Protein AF-D3SGU4-F1 (afdb_monomer_lite)

Sequence (209 aa):
MNPPILLIVGNLPGVGKKDAREFVRGLAERQCSSLEATRFRIERDKEADAYLYEIQEGGGDARLTAIREALGTNERIGVALADGWAEVLNEDGEIYTIVHREDPDDSVVMIEAQKPGGMEPYQGDGRALRKTGNAVLAIGSIGFVGALAAYTLTATAPMPKVSADQSVPLPIEALTQEQEQLGHSEYIKKFEFDGARYEATIGTVSDES

Secondary structure (DSSP, 8-state):
-PPPSEEEEEEEET--HHHHHHHHHHHHHHH-S-GGGEEEEEEEETTTTEEEEEEEES--B--HHHHHHHHTT-SEEEEEETTEEEEEEEETTEEEEEEE-SPPPTT-EEEPPPSPPBPEE---THHHHHHHHHHHHHHHHHHHHHHHHHHHHHHHS------TT------HHHHHHHHHT--TTEEEEEEEE-SSSEEEEEEE-----

Radius of gyration: 43.44 Å; chains: 1; bounding box: 103×42×89 Å

Foldseek 3Di:
DAFFQDKKKKKAAPDDPVVVVVVVLVVCVVPPPDLQQKFKDWDQDPVRNIIIMMITGNDWADCRVVLVVVVVPDQWAWEDHNQAIWIWGADPNIITIDGDNDHDDPPHHYGDGDPHDGTHRRDPVVVVVVVVVVVVVVVVVVVVVVVVVVVVCVVPPPDPPPPPPPPVPDPVVLVVVVVVVDDPQKDFPDWDDPPPDIDTDIDGDDPPD

Structure (mmCIF, N/CA/C/O backbone):
data_AF-D3SGU4-F1
#
_entry.id   AF-D3SGU4-F1
#
loop_
_atom_site.group_PDB
_atom_site.id
_atom_site.type_symbol
_atom_site.label_atom_id
_atom_site.label_alt_id
_atom_site.label_comp_id
_atom_site.label_asym_id
_atom_site.label_entity_id
_atom_site.label_seq_id
_atom_site.pdbx_PDB_ins_code
_atom_site.Cartn_x
_atom_site.Cartn_y
_atom_site.Cartn_z
_atom_site.occupancy
_atom_site.B_iso_or_equiv
_atom_site.auth_seq_id
_atom_site.auth_comp_id
_atom_site.auth_asym_id
_atom_site.auth_atom_id
_atom_site.pdbx_PDB_model_num
ATOM 1 N N . MET A 1 1 ? -21.662 1.725 -8.133 1.00 63.06 1 MET A N 1
ATOM 2 C CA . MET A 1 1 ? -20.210 1.670 -7.857 1.00 63.06 1 MET A CA 1
ATOM 3 C C . MET A 1 1 ? -19.818 0.210 -7.875 1.00 63.06 1 MET A C 1
ATOM 5 O O . MET A 1 1 ? -20.584 -0.579 -7.339 1.00 63.06 1 MET A O 1
ATOM 9 N N . ASN A 1 2 ? -18.700 -0.156 -8.501 1.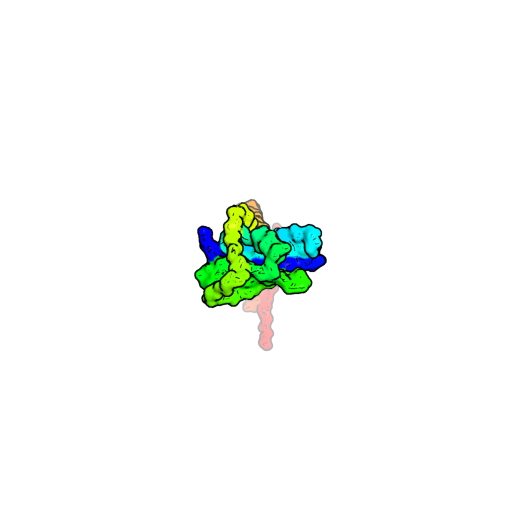00 76.56 2 ASN A N 1
ATOM 10 C CA . ASN A 1 2 ? -18.251 -1.547 -8.452 1.00 76.56 2 ASN A CA 1
ATOM 11 C C . ASN A 1 2 ? -17.564 -1.788 -7.098 1.00 76.56 2 ASN A C 1
ATOM 13 O O . ASN A 1 2 ? -16.677 -1.004 -6.737 1.00 76.56 2 ASN A O 1
ATOM 17 N N . PRO A 1 3 ? -17.988 -2.798 -6.322 1.00 87.00 3 PRO A N 1
ATOM 18 C CA . PRO A 1 3 ? -17.280 -3.176 -5.109 1.00 87.00 3 PRO A CA 1
ATOM 19 C C . PRO A 1 3 ? -15.861 -3.654 -5.466 1.00 87.00 3 PRO A C 1
ATOM 21 O O . PRO A 1 3 ? -15.656 -4.201 -6.554 1.00 87.00 3 PRO A O 1
ATOM 24 N N . PRO A 1 4 ? -14.865 -3.408 -4.599 1.00 90.94 4 PRO A N 1
ATOM 25 C CA . PRO A 1 4 ? -13.515 -3.894 -4.827 1.00 90.94 4 PRO A CA 1
ATOM 26 C C . PRO A 1 4 ? -13.483 -5.423 -4.764 1.00 90.94 4 PRO A C 1
ATOM 28 O O . PRO A 1 4 ? -14.302 -6.056 -4.102 1.00 90.94 4 PRO A O 1
ATOM 31 N N . ILE A 1 5 ? -12.512 -6.016 -5.444 1.00 92.88 5 ILE A N 1
ATOM 32 C CA . ILE A 1 5 ? -12.226 -7.452 -5.366 1.00 92.88 5 ILE A CA 1
ATOM 33 C C . ILE A 1 5 ? -11.542 -7.763 -4.032 1.00 92.88 5 ILE A C 1
ATOM 35 O O . ILE A 1 5 ? -11.860 -8.749 -3.378 1.00 92.88 5 ILE A O 1
ATOM 39 N N . LEU A 1 6 ? -10.631 -6.881 -3.622 1.00 93.44 6 LEU A N 1
ATOM 40 C CA . LEU A 1 6 ? -9.881 -6.966 -2.379 1.00 93.44 6 LEU A CA 1
ATOM 41 C C . LEU A 1 6 ? -9.907 -5.610 -1.682 1.00 93.44 6 LEU A C 1
ATOM 43 O O . LEU A 1 6 ? -9.723 -4.575 -2.329 1.00 93.44 6 LEU A O 1
ATOM 47 N N . LEU A 1 7 ? -10.091 -5.634 -0.366 1.00 94.44 7 LEU A N 1
ATOM 48 C CA . LEU A 1 7 ? -9.933 -4.488 0.517 1.00 94.44 7 LEU A CA 1
ATOM 49 C C . LEU A 1 7 ? -8.919 -4.854 1.599 1.00 94.44 7 LEU A C 1
ATOM 51 O O . LEU A 1 7 ? -9.027 -5.913 2.211 1.00 94.44 7 LEU A O 1
ATOM 55 N N . ILE A 1 8 ? -7.963 -3.966 1.846 1.00 95.44 8 ILE A N 1
ATOM 56 C CA . ILE A 1 8 ? -7.064 -4.047 2.997 1.00 95.44 8 ILE A CA 1
ATOM 57 C C . ILE A 1 8 ? -7.093 -2.694 3.686 1.00 95.44 8 ILE A C 1
ATOM 59 O O . ILE A 1 8 ? -6.821 -1.668 3.058 1.00 95.44 8 ILE A O 1
ATOM 63 N N . VAL A 1 9 ? -7.398 -2.694 4.974 1.00 95.12 9 VAL A N 1
ATOM 64 C CA . VAL A 1 9 ? -7.377 -1.504 5.819 1.00 95.12 9 VAL A CA 1
ATOM 65 C C . VAL A 1 9 ? -6.491 -1.775 7.018 1.00 95.12 9 VAL A C 1
ATOM 67 O O . VAL A 1 9 ? -6.493 -2.880 7.557 1.00 95.12 9 VAL A O 1
ATOM 70 N N . GLY A 1 10 ? -5.752 -0.757 7.437 1.00 95.06 10 GLY A N 1
ATOM 71 C CA . GLY A 1 10 ? -5.017 -0.817 8.686 1.00 95.06 10 GLY A CA 1
ATOM 72 C C . GLY A 1 10 ? -4.539 0.542 9.165 1.00 95.06 10 GLY A C 1
ATOM 73 O O . GLY A 1 10 ? -4.813 1.581 8.554 1.00 95.06 10 GLY A O 1
ATOM 74 N N . ASN A 1 11 ? -3.799 0.526 10.265 1.00 95.12 11 ASN A N 1
ATOM 75 C CA . ASN A 1 11 ? -3.155 1.693 10.848 1.00 95.12 11 ASN A CA 1
ATOM 76 C C . ASN A 1 11 ? -1.646 1.469 11.029 1.00 95.12 11 ASN A C 1
ATOM 78 O O . ASN A 1 11 ? -1.163 0.345 11.118 1.00 95.12 11 ASN A O 1
ATOM 82 N N . LEU A 1 12 ? -0.888 2.563 11.042 1.00 95.31 12 LEU A N 1
ATOM 83 C CA . LEU A 1 12 ? 0.564 2.571 11.213 1.00 95.31 12 LEU A CA 1
ATOM 84 C C . LEU A 1 12 ? 0.946 3.640 12.247 1.00 95.31 12 LEU A C 1
ATOM 86 O O . LEU A 1 12 ? 1.061 4.820 11.883 1.00 95.31 12 LEU A O 1
ATOM 90 N N . PRO A 1 13 ? 1.108 3.272 13.529 1.00 93.94 13 PRO A N 1
ATOM 91 C CA . PRO A 1 13 ? 1.528 4.204 14.569 1.00 93.94 13 PRO A CA 1
ATOM 92 C C . PRO A 1 13 ? 3.019 4.552 14.446 1.00 93.94 13 PRO A C 1
ATOM 94 O O . PRO A 1 13 ? 3.831 3.747 13.991 1.00 93.94 13 PRO A O 1
ATOM 97 N N . GLY A 1 14 ? 3.397 5.768 14.850 1.00 91.94 14 GLY A N 1
ATOM 98 C CA . GLY A 1 14 ? 4.805 6.149 15.039 1.00 91.94 14 GLY A CA 1
ATOM 99 C C . GLY A 1 14 ? 5.666 6.279 13.772 1.00 91.94 14 GLY A C 1
ATOM 100 O O . GLY A 1 14 ? 6.876 6.471 13.882 1.00 91.94 14 GLY A O 1
ATOM 101 N N . VAL A 1 15 ? 5.081 6.209 12.572 1.00 94.19 15 VAL A N 1
ATOM 102 C CA . VAL A 1 15 ? 5.817 6.337 11.301 1.00 94.19 15 VAL A CA 1
ATOM 103 C C . VAL A 1 15 ? 5.605 7.693 10.627 1.00 94.19 15 VAL A C 1
ATOM 105 O O . VAL A 1 15 ? 4.586 8.366 10.808 1.00 94.19 15 VAL A O 1
ATOM 108 N N . GLY A 1 16 ? 6.568 8.102 9.797 1.00 94.44 16 GLY A N 1
ATOM 109 C CA . GLY A 1 16 ? 6.425 9.266 8.925 1.00 94.44 16 GLY A CA 1
ATOM 110 C C . GLY A 1 16 ? 5.553 8.974 7.698 1.00 94.44 16 GLY A C 1
ATOM 111 O O . GLY A 1 16 ? 5.440 7.836 7.248 1.00 94.44 16 GLY A O 1
ATOM 112 N N . LYS A 1 17 ? 4.988 10.023 7.077 1.00 94.12 17 LYS A N 1
ATOM 113 C CA . LYS A 1 17 ? 4.148 9.900 5.864 1.00 94.12 17 LYS A CA 1
ATOM 114 C C . LYS A 1 17 ? 4.822 9.110 4.736 1.00 94.12 17 LYS A C 1
ATOM 116 O O . LYS A 1 17 ? 4.153 8.410 3.982 1.00 94.12 17 LYS A O 1
ATOM 121 N N . LYS A 1 18 ? 6.136 9.292 4.574 1.00 93.69 18 LYS A N 1
ATOM 122 C CA . LYS A 1 18 ? 6.916 8.630 3.525 1.00 93.69 18 LYS A CA 1
ATOM 123 C C . LYS A 1 18 ? 6.993 7.126 3.779 1.00 93.69 18 LYS A C 1
ATOM 125 O O . LYS A 1 18 ? 6.693 6.363 2.872 1.00 93.69 18 LYS A O 1
ATOM 130 N N . ASP A 1 19 ? 7.326 6.734 5.002 1.00 95.25 19 ASP A N 1
ATOM 131 C CA . ASP A 1 19 ? 7.474 5.327 5.374 1.00 95.25 19 ASP A CA 1
ATOM 132 C C . ASP A 1 19 ? 6.123 4.611 5.338 1.00 95.25 19 ASP A C 1
ATOM 134 O O . ASP A 1 19 ? 6.031 3.523 4.781 1.00 95.25 19 ASP A O 1
ATOM 138 N N . ALA A 1 20 ? 5.051 5.273 5.795 1.00 95.62 20 ALA A N 1
ATOM 139 C CA . ALA A 1 20 ? 3.685 4.778 5.629 1.00 95.62 20 ALA A CA 1
ATOM 140 C C . ALA A 1 20 ? 3.353 4.515 4.152 1.00 95.62 20 ALA A C 1
ATOM 142 O O . ALA A 1 20 ? 2.791 3.478 3.811 1.00 95.62 20 ALA A O 1
ATOM 143 N N . ARG A 1 21 ? 3.737 5.428 3.250 1.00 94.75 21 ARG A N 1
ATOM 144 C CA . ARG A 1 21 ? 3.506 5.254 1.812 1.00 94.75 21 ARG A CA 1
ATOM 145 C C . ARG A 1 21 ? 4.310 4.100 1.220 1.00 94.75 21 ARG A C 1
ATOM 147 O O . ARG A 1 21 ? 3.739 3.335 0.450 1.00 94.75 21 ARG A O 1
ATOM 154 N N . GLU A 1 22 ? 5.591 3.962 1.549 1.00 93.94 22 GLU A N 1
ATOM 155 C CA . GLU A 1 22 ? 6.391 2.839 1.040 1.00 93.94 22 GLU A CA 1
ATOM 156 C C . GLU A 1 22 ? 5.915 1.496 1.609 1.00 93.94 22 GLU A C 1
ATOM 158 O O . GLU A 1 22 ? 5.836 0.522 0.865 1.00 93.94 22 GLU A O 1
ATOM 163 N N . PHE A 1 23 ? 5.503 1.451 2.881 1.00 95.19 23 PHE A N 1
ATOM 164 C CA . PHE A 1 23 ? 4.882 0.265 3.472 1.00 95.19 23 PHE A CA 1
ATOM 165 C C . PHE A 1 23 ? 3.615 -0.137 2.714 1.00 95.19 23 PHE A C 1
ATOM 167 O O . PHE A 1 23 ? 3.493 -1.281 2.288 1.00 95.19 23 PHE A O 1
ATOM 174 N N . VAL A 1 24 ? 2.695 0.807 2.488 1.00 95.25 24 VAL A N 1
ATOM 175 C CA . VAL A 1 24 ? 1.434 0.555 1.771 1.00 95.25 24 VAL A CA 1
ATOM 176 C C . VAL A 1 24 ? 1.690 0.093 0.336 1.00 95.25 24 VAL A C 1
ATOM 178 O O . VAL A 1 24 ? 1.019 -0.822 -0.137 1.00 95.25 24 VAL A O 1
ATOM 181 N N . ARG A 1 25 ? 2.689 0.663 -0.351 1.00 93.00 25 ARG A N 1
ATOM 182 C CA . ARG A 1 25 ? 3.100 0.204 -1.690 1.00 93.00 25 ARG A CA 1
ATOM 183 C C . ARG A 1 25 ? 3.654 -1.219 -1.657 1.00 93.00 25 ARG A C 1
ATOM 185 O O . ARG A 1 25 ? 3.209 -2.043 -2.448 1.00 93.00 25 ARG A O 1
ATOM 192 N N . GLY A 1 26 ? 4.561 -1.522 -0.730 1.00 93.56 26 GLY A N 1
ATOM 193 C CA . GLY A 1 26 ? 5.113 -2.869 -0.573 1.00 93.56 26 GLY A CA 1
ATOM 194 C C . GLY A 1 26 ? 4.057 -3.901 -0.165 1.00 93.56 26 GL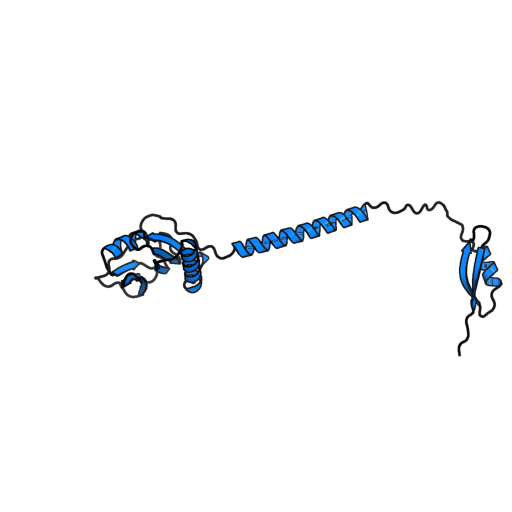Y A C 1
ATOM 195 O O . GLY A 1 26 ? 4.120 -5.055 -0.582 1.00 93.56 26 GLY A O 1
ATOM 196 N N . LEU A 1 27 ? 3.051 -3.496 0.613 1.00 94.56 27 LEU A N 1
ATOM 197 C CA . LEU A 1 27 ? 1.921 -4.351 0.962 1.00 94.56 27 LEU A CA 1
ATOM 198 C C . LEU A 1 27 ? 1.031 -4.623 -0.257 1.00 94.56 27 LEU A C 1
ATOM 200 O O . LEU A 1 27 ? 0.684 -5.777 -0.501 1.00 94.56 27 LEU A O 1
ATOM 204 N N . ALA A 1 28 ? 0.727 -3.593 -1.052 1.00 94.06 28 ALA A N 1
ATOM 205 C CA . ALA A 1 28 ? -0.004 -3.739 -2.309 1.00 94.06 28 ALA A CA 1
ATOM 206 C C . ALA A 1 28 ? 0.717 -4.690 -3.281 1.00 94.06 28 ALA A C 1
ATOM 208 O O . ALA A 1 28 ? 0.087 -5.599 -3.809 1.00 94.06 28 ALA A O 1
ATOM 209 N N . GLU A 1 29 ? 2.037 -4.556 -3.443 1.00 92.69 29 GLU A N 1
ATOM 210 C CA . GLU A 1 29 ? 2.868 -5.446 -4.276 1.00 92.69 29 GLU A CA 1
ATOM 211 C C . GLU A 1 29 ? 2.802 -6.917 -3.868 1.00 92.69 29 GLU A C 1
ATOM 213 O O . GLU A 1 29 ? 2.929 -7.801 -4.711 1.00 92.69 29 GLU A O 1
ATOM 218 N N . ARG A 1 30 ? 2.633 -7.186 -2.571 1.00 93.19 30 ARG A N 1
ATOM 219 C CA . ARG A 1 30 ? 2.610 -8.549 -2.034 1.00 93.19 30 ARG A CA 1
ATOM 220 C C . ARG A 1 30 ? 1.227 -9.186 -2.054 1.00 93.19 30 ARG A C 1
ATOM 222 O O . ARG A 1 30 ? 1.153 -10.407 -2.119 1.00 93.19 30 ARG A O 1
ATOM 229 N N . GLN A 1 31 ? 0.173 -8.385 -1.910 1.00 93.50 31 GLN A N 1
ATOM 230 C CA . GLN A 1 31 ? -1.184 -8.882 -1.658 1.00 93.50 31 GLN A CA 1
ATOM 231 C C . GLN A 1 31 ? -2.132 -8.710 -2.849 1.00 93.50 31 GLN A C 1
ATOM 233 O O . GLN A 1 31 ? -3.086 -9.473 -2.967 1.00 93.50 31 GLN A O 1
ATOM 238 N N . CYS A 1 32 ? -1.903 -7.724 -3.721 1.00 91.94 32 CYS A N 1
ATOM 239 C CA . CYS A 1 32 ? -2.765 -7.480 -4.877 1.00 91.94 32 CYS A CA 1
ATOM 240 C C . CYS A 1 32 ? -2.281 -8.271 -6.096 1.00 91.94 32 CYS A C 1
ATOM 242 O O . CYS A 1 32 ? -1.080 -8.351 -6.358 1.00 91.94 32 CYS A O 1
ATOM 244 N N . SER A 1 33 ? -3.218 -8.815 -6.872 1.00 92.06 33 SER A N 1
ATOM 245 C CA . SER A 1 33 ? -2.895 -9.583 -8.083 1.00 92.06 33 SER A CA 1
ATOM 246 C C . SER A 1 33 ? -2.703 -8.685 -9.309 1.00 92.06 33 SER A C 1
ATOM 248 O O . SER A 1 33 ? -1.813 -8.928 -10.123 1.00 92.06 33 SER A O 1
ATOM 250 N N . SER A 1 34 ? -3.510 -7.631 -9.438 1.00 90.88 34 SER A N 1
ATOM 251 C CA . SER A 1 34 ? -3.480 -6.658 -10.535 1.00 90.88 34 SER A CA 1
ATOM 252 C C . SER A 1 34 ? -3.116 -5.266 -10.019 1.00 90.88 34 SER A C 1
ATOM 254 O O . SER A 1 34 ? -3.973 -4.471 -9.631 1.00 90.88 34 SER A O 1
ATOM 256 N N . LEU A 1 35 ? -1.820 -4.945 -10.056 1.00 90.75 35 LEU A N 1
ATOM 257 C CA . LEU A 1 35 ? -1.296 -3.659 -9.585 1.00 90.75 35 LEU A CA 1
ATOM 258 C C . LEU A 1 35 ? -1.808 -2.465 -10.402 1.00 90.75 35 LEU A C 1
ATOM 260 O O . LEU A 1 35 ? -1.975 -1.377 -9.855 1.00 90.75 35 LEU A O 1
ATOM 264 N N . GLU A 1 36 ? -2.103 -2.643 -11.692 1.00 88.81 36 GLU A N 1
ATOM 265 C CA . GLU A 1 36 ? -2.735 -1.608 -12.520 1.00 88.81 36 GLU A CA 1
ATOM 266 C C . GLU A 1 36 ? -4.180 -1.285 -12.109 1.00 88.81 36 GLU A C 1
ATOM 268 O O . GLU A 1 36 ? -4.648 -0.165 -12.339 1.00 88.81 36 GLU A O 1
ATOM 273 N N . ALA A 1 37 ? -4.876 -2.241 -11.489 1.00 90.00 37 ALA A N 1
ATOM 274 C CA . ALA A 1 37 ? -6.209 -2.061 -10.928 1.00 90.00 37 ALA A CA 1
ATOM 275 C C . ALA A 1 37 ? -6.175 -1.696 -9.433 1.00 90.00 37 ALA A C 1
ATOM 277 O O . ALA A 1 37 ? -7.231 -1.439 -8.848 1.00 90.00 37 ALA A O 1
ATOM 278 N N . THR A 1 38 ? -4.989 -1.650 -8.817 1.00 93.25 38 THR A N 1
ATOM 279 C CA . THR A 1 38 ? -4.817 -1.298 -7.409 1.00 93.25 38 THR A CA 1
ATOM 280 C C . THR A 1 38 ? -4.791 0.211 -7.206 1.00 93.25 38 THR A C 1
ATOM 282 O O . THR A 1 38 ? -4.112 0.973 -7.904 1.00 93.25 38 THR A O 1
ATOM 285 N N . ARG A 1 39 ? -5.501 0.664 -6.179 1.00 92.50 39 ARG A N 1
ATOM 286 C CA . ARG A 1 39 ? -5.448 2.036 -5.680 1.00 92.50 39 ARG A CA 1
ATOM 287 C C . ARG A 1 39 ? -5.311 2.020 -4.169 1.00 92.50 39 ARG A C 1
ATOM 289 O O . ARG A 1 39 ? -5.753 1.081 -3.515 1.00 92.50 39 ARG A O 1
ATOM 296 N N . PHE A 1 40 ? -4.711 3.063 -3.615 1.00 94.06 40 PHE A N 1
ATOM 297 C CA . PHE A 1 40 ? -4.565 3.187 -2.174 1.00 94.06 40 PHE A CA 1
ATOM 298 C C . PHE A 1 40 ? -4.808 4.616 -1.698 1.00 94.06 40 PHE A C 1
ATOM 300 O O . PHE A 1 40 ? -4.691 5.589 -2.447 1.00 94.06 40 PHE A O 1
ATOM 307 N N . ARG A 1 41 ? -5.138 4.755 -0.420 1.00 93.19 41 ARG A N 1
ATOM 308 C CA . ARG A 1 41 ? -5.282 6.034 0.268 1.00 93.19 41 ARG A CA 1
ATOM 309 C C . ARG A 1 41 ? -4.610 5.945 1.625 1.00 93.19 41 ARG A C 1
ATOM 311 O O . ARG A 1 41 ? -4.660 4.911 2.277 1.00 93.19 41 ARG A O 1
ATOM 318 N N . ILE A 1 42 ? -3.981 7.042 2.035 1.00 93.81 42 ILE A N 1
ATOM 319 C CA . ILE A 1 42 ? -3.339 7.168 3.342 1.00 93.81 42 ILE A CA 1
ATOM 320 C C . ILE A 1 42 ? -3.794 8.484 3.962 1.00 93.81 42 ILE A C 1
ATOM 322 O O . ILE A 1 42 ? -3.666 9.543 3.342 1.00 93.81 42 ILE A O 1
ATOM 326 N N . GLU A 1 43 ? -4.305 8.426 5.183 1.00 93.06 43 GLU A N 1
ATOM 327 C CA . GLU A 1 43 ? -4.808 9.571 5.935 1.00 93.06 43 GLU A CA 1
ATOM 328 C C . GLU A 1 43 ? -4.141 9.623 7.313 1.00 93.06 43 GLU A C 1
ATOM 330 O O . GLU A 1 43 ? -3.869 8.593 7.920 1.00 93.06 43 GLU A O 1
ATOM 335 N N . ARG A 1 44 ? -3.820 10.827 7.802 1.00 93.38 44 ARG A N 1
ATOM 336 C CA . ARG A 1 44 ? -3.294 10.981 9.164 1.00 93.38 44 ARG A CA 1
ATOM 337 C C . ARG A 1 44 ? -4.464 10.960 10.136 1.00 93.38 44 ARG A C 1
ATOM 339 O O . ARG A 1 44 ? -5.304 11.856 10.077 1.00 93.38 44 ARG A O 1
ATOM 346 N N . ASP A 1 45 ? -4.450 10.007 11.051 1.00 90.81 45 ASP A N 1
ATOM 347 C CA . ASP A 1 45 ? -5.237 10.058 12.268 1.00 90.81 45 ASP A CA 1
ATOM 348 C C . ASP A 1 45 ? -4.455 10.850 13.320 1.00 90.81 45 ASP A C 1
ATOM 350 O O . ASP A 1 45 ? -3.317 10.526 13.668 1.00 90.81 45 ASP A O 1
ATOM 354 N N . LYS A 1 46 ? -5.031 11.971 13.751 1.00 88.88 46 LYS A N 1
ATOM 355 C CA . LYS A 1 46 ? -4.409 12.836 14.756 1.00 88.88 46 LYS A CA 1
ATOM 356 C C . LYS A 1 46 ? -4.693 12.359 16.174 1.00 88.88 46 LYS A C 1
ATOM 358 O O . LYS A 1 46 ? -3.915 12.690 17.058 1.00 88.88 46 LYS A O 1
ATOM 363 N N . GLU A 1 47 ? -5.787 11.638 16.381 1.00 87.06 47 GLU A N 1
ATOM 364 C CA . GLU A 1 47 ? -6.212 11.171 17.698 1.00 87.06 47 GLU A CA 1
ATOM 365 C C . GLU A 1 47 ? -5.390 9.949 18.104 1.00 87.06 47 GLU A C 1
ATOM 367 O O . GLU A 1 47 ? -4.858 9.907 19.209 1.00 87.06 47 GLU A O 1
ATOM 372 N N . ALA A 1 48 ? -5.188 9.020 17.167 1.00 86.06 48 ALA A N 1
ATOM 373 C CA . ALA A 1 48 ? -4.373 7.821 17.371 1.00 86.06 48 ALA A CA 1
ATOM 374 C C . ALA A 1 48 ? -2.869 8.017 17.084 1.00 86.06 48 ALA A C 1
ATOM 376 O O . ALA A 1 48 ? -2.098 7.064 17.151 1.00 86.06 48 ALA A O 1
ATOM 377 N N . ASP A 1 49 ? -2.448 9.229 16.704 1.00 90.44 49 ASP A N 1
ATOM 378 C CA . ASP A 1 49 ? -1.084 9.541 16.246 1.00 90.44 49 ASP A CA 1
ATOM 379 C C . ASP A 1 49 ? -0.532 8.559 15.182 1.00 90.44 49 ASP A C 1
ATOM 381 O O . ASP A 1 49 ? 0.651 8.210 15.147 1.00 90.44 49 ASP A O 1
ATOM 385 N N . ALA A 1 50 ? -1.402 8.114 14.273 1.00 93.81 50 ALA A N 1
ATOM 386 C CA . ALA A 1 50 ? -1.131 7.027 13.336 1.00 93.81 50 ALA A CA 1
ATOM 387 C C . ALA A 1 50 ? -1.521 7.390 11.899 1.00 93.81 50 ALA A C 1
ATOM 389 O O . ALA A 1 50 ? -2.311 8.299 11.646 1.00 93.81 50 ALA A O 1
ATOM 390 N N . TYR A 1 51 ? -0.972 6.678 10.919 1.00 95.25 51 TYR A N 1
ATOM 391 C CA . TYR A 1 51 ? -1.468 6.736 9.545 1.00 95.25 51 TYR A CA 1
ATOM 392 C C . TYR A 1 51 ? -2.453 5.606 9.293 1.00 95.25 51 TYR A C 1
ATOM 394 O O . TYR A 1 51 ? -2.080 4.441 9.361 1.00 95.25 51 TYR A O 1
ATOM 402 N N . LEU A 1 52 ? -3.687 5.958 8.956 1.00 94.75 52 LEU A N 1
ATOM 403 C CA . LEU A 1 52 ? -4.673 5.019 8.444 1.00 94.75 52 LEU A CA 1
ATOM 404 C C . LEU A 1 52 ? -4.436 4.818 6.957 1.00 94.75 52 LEU A C 1
ATOM 406 O O . LEU A 1 52 ? -4.144 5.778 6.235 1.00 94.75 52 LEU A O 1
ATOM 410 N N . TYR A 1 53 ? -4.581 3.588 6.490 1.00 95.31 53 TYR A N 1
ATOM 411 C CA . TYR A 1 53 ? -4.453 3.269 5.082 1.00 95.31 53 TYR A CA 1
ATOM 412 C C . TYR A 1 53 ? -5.573 2.360 4.602 1.00 95.31 53 TYR A C 1
ATOM 414 O O . TYR A 1 53 ? -6.125 1.560 5.348 1.00 95.31 53 TYR A O 1
ATOM 422 N N . GLU A 1 54 ? -5.876 2.499 3.321 1.00 94.69 54 GLU A N 1
ATOM 423 C CA . GLU A 1 54 ? -6.813 1.676 2.575 1.00 94.69 54 GLU A CA 1
ATOM 424 C C . GLU A 1 54 ? -6.151 1.288 1.257 1.00 94.69 54 GLU A C 1
ATOM 426 O O . GLU A 1 54 ? -5.607 2.149 0.562 1.00 94.69 54 GLU A O 1
ATOM 431 N N . ILE A 1 55 ? -6.210 0.008 0.906 1.00 95.38 55 ILE A N 1
ATOM 432 C CA . ILE A 1 55 ? -5.790 -0.540 -0.383 1.00 95.38 55 ILE A CA 1
ATOM 433 C C . ILE A 1 55 ? -6.998 -1.251 -0.984 1.00 95.38 55 ILE A C 1
ATOM 435 O O . ILE A 1 55 ? -7.654 -2.046 -0.311 1.00 95.38 55 ILE A O 1
ATOM 439 N N . GLN A 1 56 ? -7.287 -0.967 -2.250 1.00 94.19 56 GLN A N 1
ATOM 440 C CA . GLN A 1 56 ? -8.351 -1.611 -3.009 1.00 94.19 56 GLN A CA 1
ATOM 441 C C . GLN A 1 56 ? -7.821 -2.147 -4.337 1.00 94.19 56 GLN A C 1
ATOM 443 O O . GLN A 1 56 ? -7.117 -1.434 -5.051 1.00 94.19 56 GLN A O 1
ATOM 448 N N . GLU A 1 57 ? -8.238 -3.355 -4.709 1.00 93.25 57 GLU A N 1
ATOM 449 C CA . GLU A 1 57 ? -8.038 -3.924 -6.048 1.00 93.25 57 GLU A CA 1
ATOM 450 C C . GLU A 1 57 ? -9.368 -3.941 -6.817 1.00 93.25 57 GLU A C 1
ATOM 452 O O . GLU A 1 57 ? -10.387 -4.391 -6.292 1.00 93.25 57 GLU A O 1
ATOM 457 N N . GLY A 1 58 ? -9.397 -3.410 -8.045 1.00 87.19 58 GLY A N 1
ATOM 458 C CA . GLY A 1 58 ? -10.600 -3.384 -8.897 1.00 87.19 58 GLY A CA 1
ATOM 459 C C . GLY A 1 58 ? -11.688 -2.378 -8.477 1.00 87.19 58 GLY A C 1
ATOM 460 O O . GLY A 1 58 ? -12.672 -2.205 -9.197 1.00 87.19 58 GLY A O 1
ATOM 461 N N . GLY A 1 59 ? -11.505 -1.692 -7.342 1.00 77.81 59 GLY A N 1
ATOM 462 C CA . GLY A 1 59 ? -12.387 -0.648 -6.806 1.00 77.81 59 GLY A CA 1
ATOM 463 C C . GLY A 1 59 ? -11.935 0.785 -7.126 1.00 77.81 59 GLY A C 1
ATOM 464 O O . GLY A 1 59 ? -10.860 1.018 -7.684 1.00 77.81 59 GLY A O 1
ATOM 465 N N . GLY A 1 60 ? -12.775 1.774 -6.792 1.00 73.31 60 GLY A N 1
ATOM 466 C CA . GLY A 1 60 ? -12.565 3.175 -7.199 1.00 73.31 60 GLY A CA 1
ATOM 467 C C . GLY A 1 60 ? -12.809 4.238 -6.127 1.00 73.31 60 GLY A C 1
ATOM 468 O O . GLY A 1 60 ? -12.075 5.227 -6.093 1.00 73.31 60 GLY A O 1
ATOM 469 N N . ASP A 1 61 ? -13.775 4.022 -5.236 1.00 85.75 61 ASP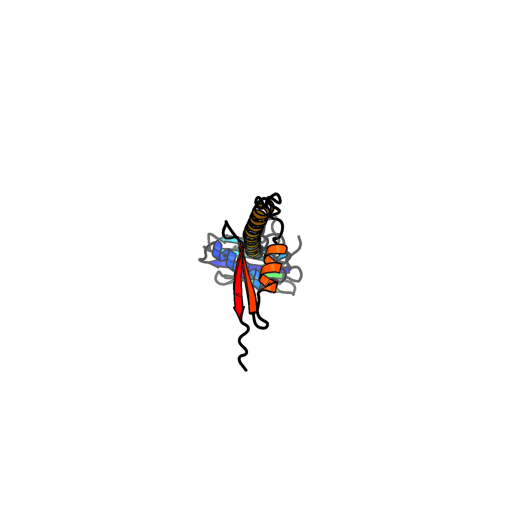 A N 1
ATOM 470 C CA . ASP A 1 61 ? -14.154 5.004 -4.221 1.00 85.75 61 ASP A CA 1
ATOM 471 C C . ASP A 1 61 ? -13.569 4.639 -2.857 1.00 85.75 61 ASP A C 1
ATOM 473 O O . ASP A 1 61 ? -13.705 3.506 -2.391 1.00 85.75 61 ASP A O 1
ATOM 477 N N . ALA A 1 62 ? -12.906 5.608 -2.226 1.00 87.00 62 ALA A N 1
ATOM 478 C CA . ALA A 1 62 ? -12.328 5.445 -0.899 1.00 87.00 62 ALA A CA 1
ATOM 479 C C . ALA A 1 62 ? -13.421 5.255 0.162 1.00 87.00 62 ALA A C 1
ATOM 481 O O . ALA A 1 62 ? -14.422 5.975 0.176 1.00 87.00 62 ALA A O 1
ATOM 482 N N . ARG A 1 63 ? -13.189 4.332 1.091 1.00 88.81 63 ARG A N 1
ATOM 483 C CA . ARG A 1 63 ? -14.059 4.048 2.238 1.00 88.81 63 ARG A CA 1
ATOM 484 C C . ARG A 1 63 ? -13.388 4.386 3.562 1.00 88.81 63 ARG A C 1
ATOM 486 O O . ARG A 1 63 ? -14.074 4.429 4.574 1.00 88.81 63 ARG A O 1
ATOM 493 N N . LEU A 1 64 ? -12.090 4.699 3.560 1.00 90.19 64 LEU A N 1
ATOM 494 C CA . LEU A 1 64 ? -11.280 4.904 4.764 1.00 90.19 64 LEU A CA 1
ATOM 495 C C . LEU A 1 64 ? -11.907 5.855 5.795 1.00 90.19 64 LEU A C 1
ATOM 497 O O . LEU A 1 64 ? -11.883 5.566 6.985 1.00 90.19 64 LEU A O 1
ATOM 501 N N . THR A 1 65 ? -12.493 6.973 5.354 1.00 88.00 65 THR A N 1
ATOM 502 C CA . THR A 1 65 ? -13.144 7.937 6.258 1.00 88.00 65 THR A CA 1
ATOM 503 C C . THR A 1 65 ? -14.388 7.343 6.923 1.00 88.00 65 THR A C 1
ATOM 505 O O . THR A 1 65 ? -14.523 7.439 8.138 1.00 88.00 65 THR A O 1
ATOM 508 N N . ALA A 1 66 ? -15.248 6.675 6.148 1.00 88.50 66 ALA A N 1
ATOM 509 C CA . ALA A 1 66 ? -16.445 6.017 6.667 1.00 88.50 66 ALA A CA 1
ATOM 510 C C . ALA A 1 66 ? -16.089 4.845 7.594 1.00 88.50 66 ALA A C 1
ATOM 512 O O . ALA A 1 66 ? -16.717 4.665 8.631 1.00 88.50 66 ALA A O 1
ATOM 513 N N . ILE A 1 67 ? -15.039 4.094 7.252 1.00 89.81 67 ILE A N 1
ATOM 514 C CA . ILE A 1 67 ? -14.502 3.012 8.081 1.00 89.81 67 ILE A CA 1
ATOM 515 C C . ILE A 1 67 ? -14.000 3.565 9.417 1.00 89.81 67 ILE A C 1
ATOM 517 O O . ILE A 1 67 ? -14.374 3.043 10.460 1.00 89.81 67 ILE A O 1
ATOM 521 N N . ARG A 1 68 ? -13.225 4.659 9.413 1.00 88.88 68 ARG A N 1
ATOM 522 C CA . ARG A 1 68 ? -12.759 5.310 10.648 1.00 88.88 68 ARG A CA 1
ATOM 523 C C . ARG A 1 68 ? -13.923 5.763 11.530 1.00 88.88 68 ARG A C 1
ATOM 525 O O . ARG A 1 68 ? -13.922 5.493 12.724 1.00 88.88 68 ARG A O 1
ATOM 532 N N . GLU A 1 69 ? -14.902 6.459 10.955 1.00 87.81 69 GLU A N 1
ATOM 533 C CA . GLU A 1 69 ? -16.073 6.953 11.696 1.00 87.81 69 GLU A CA 1
ATOM 534 C C . GLU A 1 69 ? -16.884 5.804 12.305 1.00 87.81 69 GLU A C 1
ATOM 536 O O . GLU A 1 69 ? -17.297 5.873 13.464 1.00 87.81 69 GLU A O 1
ATOM 541 N N . ALA A 1 70 ? -17.063 4.721 11.548 1.00 87.75 70 ALA A N 1
ATOM 542 C CA . ALA A 1 70 ? -17.803 3.560 12.006 1.00 87.75 70 ALA A CA 1
ATOM 543 C C . ALA A 1 70 ? -17.047 2.759 13.077 1.00 87.75 70 ALA A C 1
ATOM 545 O O . ALA A 1 70 ? -17.684 2.340 14.042 1.00 87.75 70 ALA A O 1
ATOM 546 N N . LEU A 1 71 ? -15.720 2.610 12.960 1.00 86.06 71 LEU A N 1
ATOM 547 C CA . LEU A 1 71 ? -14.876 1.952 13.971 1.00 86.06 71 LEU A CA 1
ATOM 548 C C . LEU A 1 71 ? -14.794 2.734 15.288 1.00 86.06 71 LEU A C 1
ATOM 550 O O . LEU A 1 71 ? -14.599 2.148 16.345 1.00 86.06 71 LEU A O 1
ATOM 554 N N . GLY A 1 72 ? -14.979 4.057 15.254 1.00 82.56 72 GLY A N 1
ATOM 555 C CA . GLY A 1 72 ? -15.098 4.859 16.476 1.00 82.56 72 GLY A CA 1
ATOM 556 C C . GLY A 1 72 ? -16.363 4.555 17.291 1.00 82.56 72 GLY A C 1
ATOM 557 O O . GLY A 1 72 ? -16.435 4.913 18.463 1.00 82.56 72 GLY A O 1
ATOM 558 N N . THR A 1 73 ? -17.361 3.908 16.678 1.00 82.19 73 THR A N 1
ATOM 559 C CA . THR A 1 73 ? -18.654 3.580 17.308 1.00 82.19 73 THR A CA 1
ATOM 560 C C . THR A 1 73 ? -18.879 2.070 17.449 1.00 82.19 73 THR A C 1
ATOM 562 O O . THR A 1 73 ? -19.624 1.647 18.329 1.00 82.19 73 THR A O 1
ATOM 565 N N . ASN A 1 74 ? -18.252 1.258 16.595 1.00 79.31 74 ASN A N 1
ATOM 566 C CA . ASN A 1 74 ? -18.420 -0.192 16.524 1.00 79.31 74 ASN A CA 1
ATOM 567 C C . ASN A 1 74 ? -17.048 -0.874 16.503 1.00 79.31 74 ASN A C 1
ATOM 569 O O . ASN A 1 74 ? -16.148 -0.415 15.814 1.00 79.31 74 ASN A O 1
ATOM 573 N N . GLU A 1 75 ? -16.905 -2.015 17.172 1.00 78.25 75 GLU A N 1
ATOM 574 C CA . GLU A 1 75 ? -15.645 -2.783 17.164 1.00 78.25 75 GLU A CA 1
ATOM 575 C C . GLU A 1 75 ? -15.435 -3.575 15.857 1.00 78.25 75 GLU A C 1
ATOM 577 O O . GLU A 1 75 ? -14.306 -3.904 15.493 1.00 78.25 75 GLU A O 1
ATOM 582 N N . ARG A 1 76 ? -16.526 -3.848 15.128 1.00 86.81 76 ARG A N 1
ATOM 583 C CA . ARG A 1 76 ? -16.574 -4.676 13.914 1.00 86.81 76 ARG A CA 1
ATOM 584 C C . ARG A 1 76 ? -17.494 -4.042 12.878 1.00 86.81 76 ARG A C 1
ATOM 586 O O . ARG A 1 76 ? -18.628 -3.685 13.197 1.00 86.81 76 ARG A O 1
ATOM 593 N N . ILE A 1 77 ? -17.041 -3.954 11.631 1.00 92.44 77 ILE A N 1
ATOM 594 C CA . ILE A 1 77 ? -17.847 -3.478 10.496 1.00 92.44 77 ILE A CA 1
ATOM 595 C C . ILE A 1 77 ? -17.600 -4.330 9.249 1.00 92.44 77 ILE A C 1
ATOM 597 O O . ILE A 1 77 ? -16.594 -5.030 9.152 1.00 92.44 77 ILE A O 1
ATOM 601 N N . GLY A 1 78 ? -18.506 -4.257 8.278 1.00 92.44 78 GLY A N 1
ATOM 602 C CA 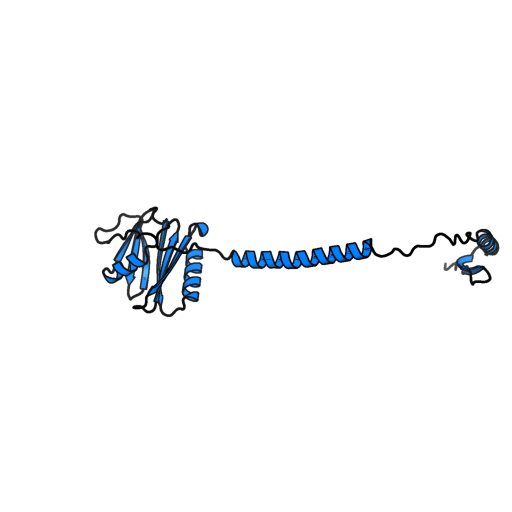. GLY A 1 78 ? -18.411 -4.996 7.022 1.00 92.44 78 GLY A CA 1
ATOM 603 C C . GLY A 1 78 ? -18.311 -4.072 5.816 1.00 92.44 78 GLY A C 1
ATOM 604 O O . GLY A 1 78 ? -18.893 -2.991 5.791 1.00 92.44 78 GLY A O 1
ATOM 605 N N . VAL A 1 79 ? -17.598 -4.496 4.780 1.00 91.88 79 VAL A N 1
ATOM 606 C CA . VAL A 1 79 ? -17.519 -3.805 3.491 1.00 91.88 79 VAL A CA 1
ATOM 607 C C . VAL A 1 79 ? -17.789 -4.803 2.378 1.00 91.88 79 VAL A C 1
ATOM 609 O O . VAL A 1 79 ? -17.124 -5.828 2.282 1.00 91.88 79 VAL A O 1
ATOM 612 N N . ALA A 1 80 ? -18.742 -4.495 1.503 1.00 91.25 80 ALA A N 1
ATOM 613 C CA . ALA A 1 80 ? -19.057 -5.366 0.375 1.00 91.25 80 ALA A CA 1
ATOM 614 C C . ALA A 1 80 ? -17.883 -5.452 -0.618 1.00 91.25 80 ALA A C 1
ATOM 616 O O . ALA A 1 80 ? -17.344 -4.424 -1.049 1.00 91.25 80 ALA A O 1
ATOM 617 N N . LEU A 1 81 ? -17.535 -6.680 -1.006 1.00 91.88 81 LEU A N 1
ATOM 618 C CA . LEU A 1 81 ? -16.584 -6.999 -2.067 1.00 91.88 81 LEU A CA 1
ATOM 619 C C . LEU A 1 81 ? -17.325 -7.558 -3.290 1.00 91.88 81 LEU A C 1
ATOM 621 O O . LEU A 1 81 ? -18.533 -7.782 -3.263 1.00 91.88 81 LEU A O 1
ATOM 625 N N . ALA A 1 82 ? -16.607 -7.754 -4.393 1.00 91.06 82 ALA A N 1
ATOM 626 C CA . ALA A 1 82 ? -17.173 -8.343 -5.605 1.00 91.06 82 ALA A CA 1
ATOM 627 C C . ALA A 1 82 ? -17.586 -9.818 -5.431 1.00 91.06 82 ALA A C 1
ATOM 629 O O . ALA A 1 82 ? -18.530 -10.251 -6.085 1.00 91.06 82 ALA A O 1
ATOM 630 N N . ASP A 1 83 ? -16.892 -10.561 -4.564 1.00 89.00 83 ASP A N 1
ATOM 631 C CA . ASP A 1 83 ? -17.106 -11.996 -4.314 1.00 89.00 83 ASP A CA 1
ATOM 632 C C . ASP A 1 83 ? -17.134 -12.297 -2.803 1.00 89.00 83 ASP A C 1
ATOM 634 O O . ASP A 1 83 ? -16.357 -13.100 -2.285 1.00 89.00 83 ASP A O 1
ATOM 638 N N . GLY A 1 84 ? -17.974 -11.557 -2.074 1.00 91.44 84 GLY A N 1
ATOM 639 C CA . GLY A 1 84 ? -18.141 -11.689 -0.626 1.00 91.44 84 GLY A CA 1
ATOM 640 C C . GLY A 1 84 ? -18.077 -10.347 0.094 1.00 91.44 84 GLY A C 1
ATOM 641 O O . GLY A 1 84 ? -18.534 -9.321 -0.419 1.00 91.44 84 GLY A O 1
ATOM 642 N N . TRP A 1 85 ? -17.492 -10.335 1.286 1.00 93.62 85 TRP A N 1
ATOM 643 C CA . TRP A 1 85 ? -17.338 -9.127 2.088 1.00 93.62 85 TRP A CA 1
ATOM 644 C C . TRP A 1 85 ? -16.035 -9.134 2.891 1.00 93.62 85 TRP A C 1
ATOM 646 O O . TRP A 1 85 ? -15.427 -10.169 3.151 1.00 93.62 85 TRP A O 1
ATOM 656 N N . ALA A 1 86 ? -15.581 -7.939 3.243 1.00 93.44 86 ALA A N 1
ATOM 657 C CA . ALA A 1 86 ? -14.439 -7.699 4.100 1.00 93.44 86 ALA A CA 1
ATOM 658 C C . ALA A 1 86 ? -14.936 -7.255 5.472 1.00 93.44 86 ALA A C 1
ATOM 660 O O . ALA A 1 86 ? -15.599 -6.227 5.598 1.00 93.44 86 ALA A O 1
ATOM 661 N N . GLU A 1 87 ? -14.590 -8.015 6.492 1.00 94.50 87 GLU A N 1
ATOM 662 C CA . GLU A 1 87 ? -14.717 -7.618 7.879 1.00 94.50 87 GLU A CA 1
ATOM 663 C C . GLU A 1 87 ? -13.542 -6.722 8.255 1.00 94.50 87 GLU A C 1
ATOM 665 O O . GLU A 1 87 ? -12.389 -7.099 8.051 1.00 94.50 87 GLU A O 1
ATOM 670 N N . VAL A 1 88 ? -13.825 -5.548 8.812 1.00 94.12 88 VAL A N 1
ATOM 671 C CA . VAL A 1 88 ? -12.813 -4.653 9.372 1.00 94.12 88 VAL A CA 1
ATOM 672 C C . VAL A 1 88 ? -13.013 -4.592 10.878 1.00 94.12 88 VAL A C 1
ATOM 674 O O . VAL A 1 88 ? -14.107 -4.282 11.355 1.00 94.12 88 VAL A O 1
ATOM 677 N N . LEU A 1 89 ? -11.942 -4.893 11.600 1.00 92.38 89 LEU A N 1
ATOM 678 C CA . LEU A 1 89 ? -11.909 -5.002 13.052 1.00 92.38 89 LEU A CA 1
ATOM 679 C C . LEU A 1 89 ? -10.900 -4.016 13.627 1.00 92.38 89 LEU A C 1
ATOM 681 O O . LEU A 1 89 ? -9.935 -3.648 12.953 1.00 92.38 89 LEU A O 1
ATOM 685 N N . ASN A 1 90 ? -11.125 -3.621 14.875 1.00 90.56 90 ASN A N 1
ATOM 686 C CA . ASN A 1 90 ? -10.158 -2.896 15.688 1.00 90.56 90 ASN A CA 1
ATOM 687 C C . ASN A 1 90 ? -9.938 -3.664 17.000 1.00 90.56 90 ASN A C 1
ATOM 689 O O . ASN A 1 90 ? -10.759 -3.563 17.910 1.00 90.56 90 ASN A O 1
ATOM 693 N N . GLU A 1 91 ? -8.845 -4.425 17.090 1.00 87.69 91 GLU A N 1
ATOM 694 C CA . GLU A 1 91 ? -8.421 -5.097 18.328 1.00 87.69 91 GLU A CA 1
ATOM 695 C C . GLU A 1 91 ? -7.187 -4.392 18.881 1.00 87.69 91 GLU A C 1
ATOM 697 O O . GLU A 1 91 ? -6.203 -4.196 18.172 1.00 87.69 91 GLU A O 1
ATOM 702 N N . ASP A 1 92 ? -7.242 -3.984 20.151 1.00 84.81 92 ASP A N 1
ATOM 703 C CA . ASP A 1 92 ? -6.126 -3.348 20.865 1.00 84.81 92 ASP A CA 1
ATOM 704 C C . ASP A 1 92 ? -5.498 -2.136 20.143 1.00 84.81 92 ASP A C 1
ATOM 706 O O . ASP A 1 92 ? -4.332 -1.792 20.342 1.00 84.81 92 ASP A O 1
ATOM 710 N N . GLY A 1 93 ? -6.294 -1.436 19.326 1.00 82.31 93 GLY A N 1
ATOM 711 C CA . GLY A 1 93 ? -5.845 -0.283 18.551 1.00 82.31 93 GLY A CA 1
ATOM 712 C C . GLY A 1 93 ? -5.175 -0.641 17.225 1.00 82.31 93 GLY A C 1
ATOM 713 O O . GLY A 1 93 ? -4.667 0.261 16.559 1.00 82.31 93 GLY A O 1
ATOM 714 N N . GLU A 1 94 ? -5.171 -1.911 16.822 1.00 86.69 94 GLU A N 1
ATOM 715 C CA . GLU A 1 94 ? -4.737 -2.369 15.506 1.00 86.69 94 GLU A CA 1
ATOM 716 C C . GLU A 1 94 ? -5.941 -2.647 14.606 1.00 86.69 94 GLU A C 1
ATOM 718 O O . GLU A 1 94 ? -6.870 -3.371 14.965 1.00 86.69 94 GLU A O 1
ATOM 723 N N . ILE A 1 95 ? -5.913 -2.071 13.403 1.00 90.88 95 ILE A N 1
ATOM 724 C CA . ILE A 1 95 ? -6.952 -2.284 12.396 1.00 90.88 95 ILE A CA 1
ATOM 725 C C . ILE A 1 95 ? -6.465 -3.320 11.387 1.00 90.88 95 ILE A C 1
ATOM 727 O O . ILE A 1 95 ? -5.397 -3.166 10.789 1.00 90.88 95 ILE A O 1
ATOM 731 N N . TYR A 1 96 ? -7.270 -4.354 11.167 1.00 89.69 96 TYR A N 1
ATOM 732 C CA . TYR A 1 96 ? -7.015 -5.396 10.177 1.00 89.69 96 TYR A CA 1
ATOM 733 C C . TYR A 1 96 ? -8.298 -5.769 9.437 1.00 89.69 96 TYR A C 1
ATOM 735 O O . TYR A 1 96 ? -9.408 -5.371 9.794 1.00 89.69 96 TYR A O 1
ATOM 743 N N . THR A 1 97 ? -8.125 -6.491 8.331 1.00 92.81 97 THR A N 1
ATOM 744 C CA . THR A 1 97 ? -9.213 -6.886 7.437 1.00 92.81 97 THR A CA 1
ATOM 745 C C . THR A 1 97 ? -9.215 -8.395 7.232 1.00 92.81 97 THR A C 1
ATOM 747 O O . THR A 1 97 ? -8.171 -8.978 6.937 1.00 92.81 97 THR A O 1
ATOM 750 N N . ILE A 1 98 ? -10.388 -9.016 7.345 1.00 91.75 98 ILE A N 1
ATOM 751 C CA . ILE A 1 98 ? -10.614 -10.442 7.085 1.00 91.75 98 ILE A CA 1
ATOM 752 C C . ILE A 1 98 ? -11.618 -10.568 5.942 1.00 91.75 98 ILE A C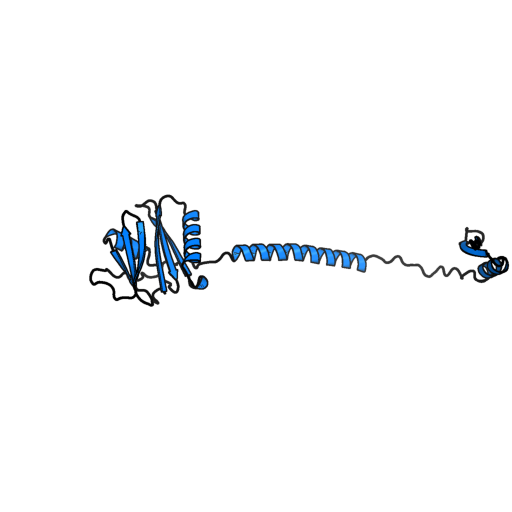 1
ATOM 754 O O . ILE A 1 98 ? -12.652 -9.909 5.944 1.00 91.75 98 ILE A O 1
ATOM 758 N N . VAL A 1 99 ? -11.315 -11.395 4.943 1.00 91.75 99 VAL A N 1
ATOM 759 C CA . VAL A 1 99 ? -12.199 -11.601 3.788 1.00 91.75 99 VAL A CA 1
ATOM 760 C C . VAL A 1 99 ? -13.041 -12.853 3.993 1.00 91.75 99 VAL A C 1
ATOM 762 O O . VAL A 1 99 ? -12.503 -13.940 4.203 1.00 91.75 99 VAL A O 1
ATOM 765 N N . HIS A 1 100 ? -14.352 -12.696 3.849 1.00 90.62 100 HIS A N 1
ATOM 766 C CA . HIS A 1 100 ? -15.353 -13.748 3.967 1.00 90.62 100 HIS A CA 1
ATOM 767 C C . HIS A 1 100 ? -16.094 -13.924 2.646 1.00 90.62 100 HIS A C 1
ATOM 769 O O . HIS A 1 100 ? -16.396 -12.952 1.954 1.00 90.62 100 HIS A O 1
ATOM 775 N N . ARG A 1 101 ? -16.393 -15.177 2.297 1.00 88.19 101 ARG A N 1
ATOM 776 C CA . ARG A 1 101 ? -17.177 -15.525 1.095 1.00 88.19 101 ARG A CA 1
ATOM 777 C C . ARG A 1 101 ? -18.636 -15.857 1.393 1.00 88.19 101 ARG A C 1
ATOM 779 O O . ARG A 1 101 ? -19.432 -15.970 0.470 1.00 88.19 101 ARG A O 1
ATOM 786 N N . GLU A 1 102 ? -18.955 -16.068 2.661 1.00 90.44 102 GLU A N 1
ATOM 787 C CA . GLU A 1 102 ? -20.310 -16.345 3.129 1.00 90.44 102 GLU A CA 1
ATOM 788 C C . GLU A 1 102 ? -21.070 -15.032 3.346 1.00 90.44 102 GLU A C 1
ATOM 790 O O . GLU A 1 102 ? -20.462 -13.958 3.366 1.00 90.44 102 GLU A O 1
ATOM 795 N N . ASP A 1 103 ? -22.392 -15.109 3.496 1.00 87.00 103 ASP A N 1
ATOM 796 C CA . ASP A 1 103 ? -23.202 -13.929 3.799 1.00 87.00 103 ASP A CA 1
ATOM 797 C C . ASP A 1 103 ? -22.769 -13.307 5.144 1.00 87.00 103 ASP A C 1
ATOM 799 O O . ASP A 1 103 ? -22.374 -14.033 6.060 1.00 87.00 103 ASP A O 1
ATOM 803 N N . PRO A 1 104 ? -22.788 -11.968 5.276 1.00 84.50 104 PRO A N 1
ATOM 804 C CA . PRO A 1 104 ? -22.419 -11.309 6.522 1.00 84.50 104 PRO A CA 1
ATOM 805 C C . PRO A 1 104 ? -23.387 -11.678 7.648 1.00 84.50 104 PRO A C 1
ATOM 807 O O . PRO A 1 104 ? -24.595 -11.764 7.433 1.00 84.50 104 PRO A O 1
ATOM 810 N N . ASP A 1 105 ? -22.854 -11.843 8.861 1.00 83.62 105 ASP A N 1
ATOM 811 C CA . ASP A 1 105 ? -23.677 -12.018 10.058 1.00 83.62 105 ASP A CA 1
ATOM 812 C C . ASP A 1 105 ? -24.612 -10.812 10.249 1.00 83.62 105 ASP A C 1
ATOM 814 O O . ASP A 1 105 ? -24.209 -9.664 10.041 1.00 83.62 105 ASP A O 1
ATOM 818 N N . ASP A 1 106 ? -25.813 -11.043 10.787 1.00 81.44 106 ASP A N 1
ATOM 819 C CA . ASP A 1 106 ? -26.791 -9.984 11.102 1.00 81.44 106 ASP A CA 1
ATOM 820 C C . ASP A 1 106 ? -26.256 -8.910 12.078 1.00 81.44 106 ASP A C 1
ATOM 822 O O . ASP A 1 106 ? -26.847 -7.841 12.233 1.00 81.44 106 ASP A O 1
ATOM 826 N N . SER A 1 107 ? -25.143 -9.188 12.766 1.00 80.06 107 SER A N 1
ATOM 827 C CA . SER A 1 107 ? -24.480 -8.273 13.701 1.00 80.06 107 SER A CA 1
ATOM 828 C C . SER A 1 107 ? -23.537 -7.268 13.030 1.00 80.06 107 SER A C 1
ATOM 830 O O . SER A 1 107 ? -23.067 -6.342 13.693 1.00 80.06 107 SER A O 1
ATOM 832 N N . VAL A 1 108 ? -23.243 -7.428 11.737 1.00 83.69 108 VAL A N 1
ATOM 833 C CA . VAL A 1 108 ? -22.241 -6.630 11.027 1.00 83.69 108 VAL A CA 1
ATOM 834 C C . VAL A 1 108 ? -22.885 -5.417 10.361 1.00 83.69 108 VAL A C 1
ATOM 836 O O . VAL A 1 108 ? -23.737 -5.527 9.480 1.00 83.69 108 VAL A O 1
ATOM 839 N N . VAL A 1 109 ? -22.421 -4.224 10.734 1.00 85.94 109 VAL A N 1
ATOM 840 C CA . VAL A 1 109 ? -22.829 -2.982 10.069 1.00 85.94 109 VAL A CA 1
ATOM 841 C C . VAL A 1 109 ? -22.082 -2.849 8.744 1.00 85.94 109 VAL A C 1
ATOM 843 O O . VAL A 1 109 ? -20.865 -2.658 8.723 1.00 85.94 109 VAL A O 1
ATOM 846 N N . MET A 1 110 ? -22.815 -2.932 7.634 1.00 88.62 110 MET A N 1
ATOM 847 C CA . MET A 1 110 ? -22.250 -2.778 6.294 1.00 88.62 110 MET A CA 1
ATOM 848 C C . MET A 1 110 ? -22.005 -1.304 5.956 1.00 88.62 110 MET A C 1
ATOM 850 O O . MET A 1 110 ? -22.907 -0.470 6.024 1.00 88.62 110 MET A O 1
ATOM 854 N N . ILE A 1 111 ? -20.778 -0.991 5.548 1.00 85.81 111 ILE A N 1
ATOM 855 C CA . ILE A 1 111 ? -20.335 0.344 5.160 1.00 85.81 111 ILE A CA 1
ATOM 856 C C . ILE A 1 111 ? -20.377 0.489 3.645 1.00 85.81 111 ILE A C 1
ATOM 858 O O . ILE A 1 111 ? -19.714 -0.231 2.891 1.00 85.81 111 ILE A O 1
ATOM 862 N N . GLU A 1 112 ? -21.129 1.488 3.199 1.00 78.94 112 GLU A N 1
ATOM 863 C CA . GLU A 1 112 ? -21.161 1.890 1.803 1.00 78.94 112 GLU A CA 1
ATOM 864 C C . GLU A 1 112 ? -20.025 2.860 1.467 1.00 78.94 112 GLU A C 1
ATOM 866 O O . GLU A 1 112 ? -19.508 3.599 2.307 1.00 78.94 112 GLU A O 1
ATOM 871 N N . ALA A 1 113 ? -19.637 2.876 0.193 1.00 69.38 113 ALA A N 1
ATOM 872 C CA . ALA A 1 113 ? -18.679 3.854 -0.291 1.00 69.38 113 ALA A CA 1
ATOM 873 C C . ALA A 1 113 ? -19.270 5.266 -0.244 1.00 69.38 113 ALA A C 1
ATOM 875 O O . ALA A 1 113 ? -20.329 5.538 -0.811 1.00 69.38 113 ALA A O 1
ATOM 876 N N . GLN A 1 114 ? -18.546 6.189 0.385 1.00 67.00 114 GLN A N 1
ATOM 877 C CA . GLN A 1 114 ? -18.851 7.608 0.267 1.00 67.00 114 GLN A CA 1
ATOM 878 C C . GLN A 1 114 ? -18.292 8.160 -1.059 1.00 67.00 114 GLN A C 1
ATOM 880 O O . GLN A 1 114 ? -17.247 7.737 -1.552 1.00 67.00 114 GLN A O 1
ATOM 885 N N . LYS A 1 115 ? -19.018 9.119 -1.652 1.00 58.38 115 LYS A N 1
ATOM 886 C CA . LYS A 1 115 ? -18.642 9.872 -2.870 1.00 58.38 115 LYS A CA 1
ATOM 887 C C . LYS A 1 115 ? -17.220 10.481 -2.777 1.00 58.38 115 LYS A C 1
ATOM 889 O O . LYS A 1 115 ? -16.713 10.712 -1.684 1.00 58.38 115 LYS A O 1
ATOM 894 N N . PRO A 1 116 ? -16.572 10.782 -3.919 1.00 51.00 116 PRO A N 1
ATOM 895 C CA . PRO A 1 116 ? -15.185 10.412 -4.180 1.00 51.00 116 PRO A CA 1
ATOM 896 C C . PRO A 1 116 ? -14.169 11.259 -3.412 1.00 51.00 116 PRO A C 1
ATOM 898 O O . PRO A 1 116 ? -13.992 12.448 -3.674 1.00 51.00 116 PRO A O 1
ATOM 901 N N . GLY A 1 117 ? -13.409 10.602 -2.542 1.00 54.91 117 GLY A N 1
ATOM 902 C CA . GLY A 1 117 ? -12.059 11.027 -2.193 1.00 54.91 117 GLY A CA 1
ATOM 903 C C . GLY A 1 117 ? -11.069 10.230 -3.034 1.00 54.91 117 GLY A C 1
ATOM 904 O O . GLY A 1 117 ? -11.051 9.005 -2.953 1.00 54.91 117 GLY A O 1
ATOM 905 N N . GLY A 1 118 ? -10.291 10.919 -3.873 1.00 74.19 118 GLY A N 1
ATOM 906 C CA . GLY A 1 118 ? -9.426 10.293 -4.872 1.00 74.19 118 GLY A CA 1
ATOM 907 C C . GLY A 1 118 ? -8.407 9.347 -4.245 1.00 74.19 118 GLY A C 1
ATOM 908 O O . GLY A 1 118 ? -7.458 9.798 -3.608 1.00 74.19 118 GLY A O 1
ATOM 909 N N . MET A 1 119 ? -8.598 8.041 -4.441 1.00 87.19 119 MET A N 1
ATOM 910 C CA . MET A 1 119 ? -7.538 7.075 -4.181 1.00 87.19 119 MET A CA 1
ATOM 911 C C . MET A 1 119 ? -6.393 7.314 -5.166 1.00 87.19 119 MET A C 1
ATOM 913 O O . MET A 1 119 ? -6.615 7.549 -6.361 1.00 87.19 119 MET A O 1
ATOM 917 N N . GLU A 1 120 ? -5.166 7.244 -4.667 1.00 89.56 120 GLU A N 1
ATOM 918 C CA . GLU A 1 120 ? -3.972 7.319 -5.494 1.00 89.56 120 GLU A CA 1
ATOM 919 C C . GLU A 1 120 ? -3.852 5.998 -6.273 1.00 89.56 120 GLU A C 1
ATOM 921 O O . GLU A 1 120 ? -3.901 4.926 -5.665 1.00 89.56 120 GLU A O 1
ATOM 926 N N . PRO A 1 121 ? -3.730 6.026 -7.615 1.00 88.75 121 PRO A N 1
ATOM 927 C CA . PRO A 1 121 ? -3.455 4.808 -8.361 1.00 88.75 121 PRO A CA 1
ATOM 928 C C . PRO A 1 121 ? -2.086 4.272 -7.953 1.00 88.75 121 PRO A C 1
ATOM 930 O O . PRO A 1 121 ? -1.136 5.050 -7.788 1.00 88.75 121 PRO A O 1
ATOM 933 N N . TYR A 1 122 ? -1.963 2.952 -7.838 1.00 87.81 122 TYR A N 1
ATOM 934 C CA . TYR A 1 122 ? -0.659 2.341 -7.665 1.00 87.81 122 TYR A CA 1
ATOM 935 C C . TYR A 1 122 ? 0.180 2.624 -8.919 1.00 87.81 122 TYR A C 1
ATOM 937 O O . TYR A 1 122 ? -0.107 2.178 -10.028 1.00 87.81 122 TYR A O 1
ATOM 945 N N . GLN A 1 123 ? 1.217 3.441 -8.752 1.00 78.81 123 GLN A N 1
ATOM 946 C CA . GLN A 1 123 ? 2.247 3.616 -9.763 1.00 78.81 123 GLN A CA 1
ATOM 947 C C . GLN A 1 123 ? 3.407 2.723 -9.351 1.00 78.81 123 GLN A C 1
ATOM 949 O O . GLN A 1 123 ? 4.122 3.029 -8.390 1.00 78.81 123 GLN A O 1
ATOM 954 N N . GLY A 1 124 ? 3.592 1.622 -10.080 1.00 64.62 124 GLY A N 1
ATOM 955 C CA . GLY A 1 124 ? 4.811 0.831 -9.972 1.00 64.62 124 GLY A CA 1
ATOM 956 C C . GLY A 1 124 ? 6.040 1.703 -10.231 1.00 64.62 124 GLY A C 1
ATOM 957 O O . GLY A 1 124 ? 5.940 2.826 -10.740 1.00 64.62 124 GLY A O 1
ATOM 958 N N . ASP A 1 125 ? 7.223 1.188 -9.915 1.00 57.81 125 ASP A N 1
ATOM 959 C CA . ASP A 1 125 ? 8.514 1.874 -10.055 1.00 57.81 125 ASP A CA 1
ATOM 960 C C . ASP A 1 125 ? 8.938 2.180 -11.514 1.00 57.81 125 ASP A C 1
ATOM 962 O O . ASP A 1 125 ? 10.111 2.339 -11.843 1.00 57.81 125 ASP A O 1
ATOM 966 N N . GLY A 1 126 ? 7.981 2.409 -12.416 1.00 51.72 126 GLY A N 1
ATOM 967 C CA . GLY A 1 126 ? 8.183 2.957 -13.753 1.00 51.72 126 GLY A CA 1
ATOM 968 C C . GLY A 1 126 ? 8.936 4.296 -13.769 1.00 51.72 126 GLY A C 1
ATOM 969 O O . GLY A 1 126 ? 9.491 4.669 -14.799 1.00 51.72 126 GLY A O 1
ATOM 970 N N . ARG A 1 127 ? 9.035 5.017 -12.639 1.00 52.81 127 ARG A N 1
ATOM 971 C CA . ARG A 1 127 ? 9.960 6.160 -12.492 1.00 52.81 127 ARG A CA 1
ATOM 972 C C . ARG A 1 127 ? 11.427 5.737 -12.511 1.00 52.81 127 ARG A C 1
ATOM 974 O O . ARG A 1 127 ? 12.232 6.484 -13.060 1.00 52.81 127 ARG A O 1
ATOM 981 N N . ALA A 1 128 ? 11.777 4.582 -11.947 1.00 52.59 128 ALA A N 1
ATOM 982 C CA . ALA A 1 128 ? 13.118 4.022 -12.053 1.00 52.59 128 ALA A CA 1
ATOM 983 C C . ALA A 1 128 ? 13.405 3.646 -13.512 1.00 52.59 128 ALA A C 1
ATOM 985 O O . ALA A 1 128 ? 14.360 4.161 -14.078 1.00 52.59 128 ALA A O 1
ATOM 986 N N . LEU A 1 129 ? 12.503 2.910 -14.174 1.00 53.94 129 LEU A N 1
ATOM 987 C CA . LEU A 1 129 ? 12.615 2.585 -15.607 1.00 53.94 129 LEU A CA 1
ATOM 988 C C . LEU A 1 129 ? 12.702 3.829 -16.510 1.00 53.94 129 LEU A C 1
ATOM 990 O O . LEU A 1 129 ? 13.534 3.869 -17.412 1.00 53.94 129 LEU A O 1
ATOM 994 N N . ARG A 1 130 ? 11.911 4.882 -16.250 1.00 56.44 130 ARG A N 1
ATOM 995 C CA . ARG A 1 130 ? 12.008 6.167 -16.972 1.00 56.44 130 ARG A CA 1
ATOM 996 C C . ARG A 1 130 ? 13.330 6.890 -16.714 1.00 56.44 130 ARG A C 1
ATOM 998 O O . ARG A 1 130 ? 13.885 7.466 -17.644 1.00 56.44 130 ARG A O 1
ATOM 1005 N N . LYS A 1 131 ? 13.850 6.873 -15.481 1.00 55.75 131 LYS A N 1
ATOM 1006 C CA . LYS A 1 131 ? 15.161 7.461 -15.159 1.00 55.75 131 LYS A CA 1
ATOM 1007 C C . LYS A 1 131 ? 16.291 6.723 -15.875 1.00 55.75 131 LYS A C 1
ATOM 1009 O O . LYS A 1 131 ? 17.137 7.380 -16.475 1.00 55.75 131 LYS A O 1
ATOM 1014 N N . THR A 1 132 ? 16.271 5.391 -15.874 1.00 58.25 132 THR A N 1
ATOM 1015 C CA . THR A 1 132 ? 17.257 4.575 -16.592 1.00 58.25 132 THR A CA 1
ATOM 1016 C C . THR A 1 132 ? 17.142 4.783 -18.103 1.00 58.25 132 THR A C 1
ATOM 1018 O O . THR A 1 132 ? 18.150 5.008 -18.764 1.00 58.25 132 THR A O 1
ATOM 1021 N N . GLY A 1 133 ? 15.919 4.818 -18.644 1.00 54.00 133 GLY A N 1
ATOM 1022 C CA . GLY A 1 133 ? 15.666 5.089 -20.062 1.00 54.00 133 GLY A CA 1
ATOM 1023 C C . GLY A 1 133 ? 16.183 6.458 -20.517 1.00 54.00 133 GLY A C 1
ATOM 1024 O O . GLY A 1 133 ? 16.872 6.551 -21.532 1.00 54.00 133 GLY A O 1
ATOM 1025 N N . ASN A 1 134 ? 15.940 7.515 -19.736 1.00 57.31 134 ASN A N 1
ATOM 1026 C CA . ASN A 1 134 ? 16.451 8.855 -20.041 1.00 57.31 134 ASN A CA 1
ATOM 1027 C C . ASN A 1 134 ? 17.983 8.936 -19.949 1.00 57.31 134 ASN A C 1
ATOM 1029 O O . ASN A 1 134 ? 18.603 9.611 -20.768 1.00 57.31 134 ASN A O 1
ATOM 1033 N N . ALA A 1 135 ? 18.603 8.245 -18.987 1.00 57.75 135 ALA A N 1
ATOM 1034 C CA . ALA A 1 135 ? 20.059 8.197 -18.861 1.00 57.75 135 ALA A CA 1
ATOM 1035 C C . ALA A 1 135 ? 20.716 7.501 -20.066 1.00 57.75 135 ALA A C 1
ATOM 1037 O O . ALA A 1 135 ? 21.698 8.006 -20.608 1.00 57.75 135 ALA A O 1
ATOM 1038 N N . VAL A 1 136 ? 20.140 6.390 -20.540 1.00 61.06 136 VAL A N 1
ATOM 1039 C CA . VAL A 1 136 ? 20.614 5.679 -21.740 1.00 61.06 136 VAL A CA 1
ATOM 1040 C C . VAL A 1 136 ? 20.474 6.550 -22.992 1.00 61.06 136 VAL A C 1
ATOM 1042 O O . VAL A 1 136 ? 21.411 6.628 -23.785 1.00 61.06 136 VAL A O 1
ATOM 1045 N N . LEU A 1 137 ? 19.354 7.263 -23.151 1.00 56.91 137 LEU A N 1
ATOM 1046 C CA . LEU A 1 137 ? 19.160 8.191 -24.273 1.00 56.91 137 LEU A CA 1
ATOM 1047 C C . LEU A 1 137 ? 20.144 9.371 -24.243 1.00 56.91 137 LEU A C 1
ATOM 1049 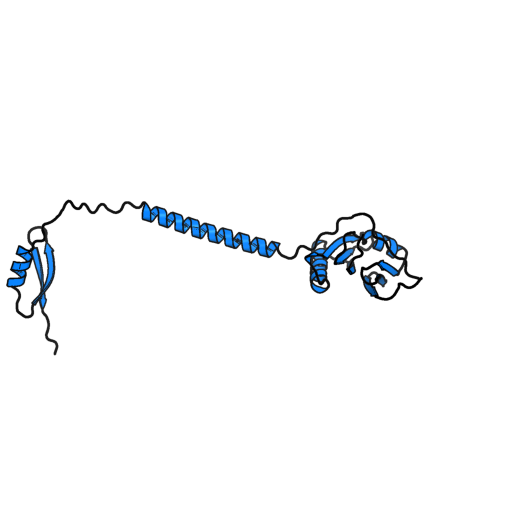O O . LEU A 1 137 ? 20.671 9.751 -25.290 1.00 56.91 137 LEU A O 1
ATOM 1053 N N . ALA A 1 138 ? 20.431 9.936 -23.067 1.00 59.12 138 ALA A N 1
ATOM 1054 C CA . ALA A 1 138 ? 21.399 11.025 -22.917 1.00 59.12 138 ALA A CA 1
ATOM 1055 C C . ALA A 1 138 ? 22.833 10.584 -23.266 1.00 59.12 138 ALA A C 1
ATOM 1057 O O . ALA A 1 138 ? 23.546 11.288 -23.975 1.00 59.12 138 ALA A O 1
ATOM 1058 N N . ILE A 1 139 ? 23.247 9.392 -22.831 1.00 61.66 139 ILE A N 1
ATOM 1059 C CA . ILE A 1 139 ? 24.573 8.847 -23.160 1.00 61.66 139 ILE A CA 1
ATOM 1060 C C . ILE A 1 139 ? 24.658 8.491 -24.654 1.00 61.66 139 ILE A C 1
ATOM 1062 O O . ILE A 1 139 ? 25.638 8.834 -25.318 1.00 61.66 139 ILE A O 1
ATOM 1066 N N . GLY A 1 140 ? 23.617 7.863 -25.209 1.00 53.25 140 GLY A N 1
ATOM 1067 C CA . GLY A 1 140 ? 23.566 7.490 -26.625 1.00 53.25 140 GLY A CA 1
ATOM 1068 C C . GLY A 1 140 ? 23.603 8.694 -27.572 1.00 53.25 140 GLY A C 1
ATOM 1069 O O . GLY A 1 140 ? 24.286 8.655 -28.595 1.00 53.25 140 GLY A O 1
ATOM 1070 N N . SER A 1 141 ? 22.932 9.792 -27.215 1.00 62.88 141 SER A N 1
ATOM 1071 C CA . SER A 1 141 ? 22.927 11.026 -28.014 1.00 62.88 141 SER A CA 1
ATOM 1072 C C . SER A 1 141 ? 24.278 11.748 -28.011 1.00 62.88 141 SER A C 1
ATOM 1074 O O . SER A 1 141 ? 24.697 12.229 -29.062 1.00 62.88 141 SER A O 1
ATOM 1076 N N . ILE A 1 142 ? 25.014 11.750 -26.894 1.00 63.56 142 ILE A N 1
ATOM 1077 C CA . ILE A 1 142 ? 26.385 12.293 -26.845 1.00 63.56 142 ILE A CA 1
ATOM 1078 C C . ILE A 1 142 ? 27.321 11.484 -27.754 1.00 63.56 142 ILE A C 1
ATOM 1080 O O . ILE A 1 142 ? 28.083 12.068 -28.527 1.00 63.56 142 ILE A O 1
ATOM 1084 N N . GLY A 1 143 ? 27.230 10.149 -27.718 1.00 55.94 143 GLY A N 1
ATOM 1085 C CA . GLY A 1 143 ? 28.015 9.276 -28.596 1.00 55.94 143 GLY A CA 1
ATOM 1086 C C . GLY A 1 143 ? 27.709 9.498 -30.081 1.00 55.94 143 GLY A C 1
ATOM 1087 O O . GLY A 1 143 ? 28.626 9.612 -30.893 1.00 55.94 143 GLY A O 1
ATOM 1088 N N . PHE A 1 144 ? 26.427 9.635 -30.432 1.00 67.31 144 PHE A N 1
ATOM 1089 C CA . PHE A 1 144 ? 26.000 9.900 -31.806 1.00 67.31 144 PHE A CA 1
ATOM 1090 C C . PHE A 1 144 ? 26.461 11.275 -32.313 1.00 67.31 144 PHE A C 1
ATOM 1092 O O . PHE A 1 144 ? 26.990 11.365 -33.418 1.00 67.31 144 PHE A O 1
ATOM 1099 N N . VAL A 1 145 ? 26.339 12.338 -31.506 1.00 66.69 145 VAL A N 1
ATOM 1100 C CA . VAL A 1 145 ? 26.818 13.684 -31.876 1.00 66.69 145 VAL A CA 1
ATOM 1101 C C . VAL A 1 145 ? 28.341 13.711 -32.025 1.00 66.69 145 VAL A C 1
ATOM 1103 O O . VAL A 1 145 ? 28.843 14.309 -32.973 1.00 66.69 145 VAL A O 1
ATOM 1106 N N . GLY A 1 146 ? 29.082 13.025 -31.150 1.00 62.44 146 GLY A N 1
ATOM 1107 C CA . GLY A 1 146 ? 30.537 12.898 -31.265 1.00 62.44 146 GLY A CA 1
ATOM 1108 C C . GLY A 1 146 ? 30.971 12.175 -32.544 1.00 62.44 146 GLY A C 1
ATOM 1109 O O . GLY A 1 146 ? 31.871 12.642 -33.241 1.00 62.44 146 GLY A O 1
ATOM 1110 N N . ALA A 1 147 ? 30.293 11.079 -32.899 1.00 63.66 147 ALA A N 1
ATOM 1111 C CA . ALA A 1 147 ? 30.547 10.354 -34.143 1.00 63.66 147 ALA A CA 1
ATOM 1112 C C . ALA A 1 147 ? 30.201 11.193 -35.385 1.00 63.66 147 ALA A C 1
ATOM 1114 O O . ALA A 1 147 ? 30.965 11.205 -36.350 1.00 63.66 147 ALA A O 1
ATOM 1115 N N . LEU A 1 148 ? 29.092 11.942 -35.347 1.00 68.69 148 LEU A N 1
ATOM 1116 C CA . LEU A 1 148 ? 28.705 12.849 -36.427 1.00 68.69 148 LEU A CA 1
ATOM 1117 C C . LEU A 1 148 ? 29.731 13.980 -36.593 1.00 68.69 148 LEU A C 1
ATOM 1119 O O . LEU A 1 148 ? 30.139 14.277 -37.712 1.00 68.69 148 LEU A O 1
ATOM 1123 N N . ALA A 1 149 ? 30.205 14.564 -35.489 1.00 66.00 149 ALA A N 1
ATOM 1124 C CA . ALA A 1 149 ? 31.244 15.589 -35.503 1.00 66.00 149 ALA A CA 1
ATOM 1125 C C . ALA A 1 149 ? 32.557 15.047 -36.090 1.00 66.00 149 ALA A C 1
ATOM 1127 O O . ALA A 1 149 ? 33.116 15.662 -36.996 1.00 66.00 149 ALA A O 1
ATOM 1128 N N . ALA A 1 150 ? 33.005 13.862 -35.659 1.00 64.12 150 ALA A N 1
ATOM 1129 C CA . ALA A 1 150 ? 34.188 13.205 -36.214 1.00 64.12 150 ALA A CA 1
ATOM 1130 C C . ALA A 1 150 ? 34.041 12.915 -37.717 1.00 64.12 150 ALA A C 1
ATOM 1132 O O . ALA A 1 150 ? 34.966 13.181 -38.479 1.00 64.12 150 ALA A O 1
ATOM 1133 N N . TYR A 1 151 ? 32.872 12.441 -38.161 1.00 70.31 151 TYR A N 1
ATOM 1134 C CA . TYR A 1 151 ? 32.577 12.229 -39.579 1.00 70.31 151 TYR A CA 1
ATOM 1135 C C . TYR A 1 151 ? 32.595 13.536 -40.379 1.00 70.31 151 TYR A C 1
ATOM 1137 O O . TYR A 1 151 ? 33.203 13.602 -41.440 1.00 70.31 151 TYR A O 1
ATOM 1145 N N . THR A 1 152 ? 31.978 14.608 -39.876 1.00 67.50 152 THR A N 1
ATOM 1146 C CA . THR A 1 152 ? 32.006 15.904 -40.571 1.00 67.50 152 THR A CA 1
ATOM 1147 C C . THR A 1 152 ? 33.412 16.492 -40.633 1.00 67.50 152 THR A C 1
ATOM 1149 O O . THR A 1 152 ? 33.786 17.040 -41.666 1.00 67.50 152 THR A O 1
ATOM 1152 N N . LEU A 1 153 ? 34.223 16.333 -39.584 1.00 67.94 153 LEU A N 1
ATOM 1153 C CA . LEU A 1 153 ? 35.613 16.788 -39.572 1.00 67.94 153 LEU A CA 1
ATOM 1154 C C . LEU A 1 153 ? 36.480 15.988 -40.546 1.00 67.94 153 LEU A C 1
ATOM 1156 O O . LEU A 1 153 ? 37.317 16.581 -41.213 1.00 67.94 153 LEU A O 1
ATOM 1160 N N . THR A 1 154 ? 36.274 14.677 -40.684 1.00 65.75 154 THR A N 1
ATOM 1161 C CA . THR A 1 154 ? 37.021 13.868 -41.661 1.00 65.75 154 THR A CA 1
ATOM 1162 C C . THR A 1 154 ? 36.530 14.071 -43.091 1.00 65.75 154 THR A C 1
ATOM 1164 O O . THR A 1 154 ? 37.344 14.097 -44.007 1.00 65.75 154 THR A O 1
ATOM 1167 N N . ALA A 1 155 ? 35.229 14.282 -43.298 1.00 63.62 155 ALA A N 1
ATOM 1168 C CA . ALA A 1 155 ? 34.654 14.545 -44.616 1.00 63.62 155 ALA A CA 1
ATOM 1169 C C . ALA A 1 155 ? 34.943 15.967 -45.135 1.00 63.62 155 ALA A C 1
ATOM 1171 O O . ALA A 1 155 ? 34.984 16.173 -46.345 1.00 63.62 155 ALA A O 1
ATOM 1172 N N . THR A 1 156 ? 35.138 16.947 -44.242 1.00 65.50 156 THR A N 1
ATOM 1173 C CA . THR A 1 156 ? 35.467 18.342 -44.603 1.00 65.50 156 THR A CA 1
ATOM 1174 C C . THR A 1 156 ? 36.934 18.704 -44.391 1.00 65.50 156 THR A C 1
ATOM 1176 O O . THR A 1 156 ? 37.344 19.806 -44.764 1.00 65.50 156 THR A O 1
ATOM 1179 N N . ALA A 1 157 ? 37.744 17.794 -43.836 1.00 54.78 157 ALA A N 1
ATOM 1180 C CA . ALA A 1 157 ? 39.187 17.966 -43.802 1.00 54.78 157 ALA A CA 1
ATOM 1181 C C . ALA A 1 157 ? 39.685 18.181 -45.240 1.00 54.78 157 ALA A C 1
ATOM 1183 O O . ALA A 1 157 ? 39.368 17.378 -46.124 1.00 54.78 157 ALA A O 1
ATOM 1184 N N . PRO A 1 158 ? 40.451 19.254 -45.505 1.00 51.22 158 PRO A N 1
ATOM 1185 C CA . PRO A 1 158 ? 41.048 19.445 -46.809 1.00 51.22 158 PRO A CA 1
ATOM 1186 C C . PRO A 1 158 ? 41.986 18.266 -47.043 1.00 51.22 158 PRO A C 1
ATOM 1188 O O . PRO A 1 158 ? 43.033 18.164 -46.401 1.00 51.22 158 PRO A O 1
ATOM 1191 N N . MET A 1 159 ? 41.608 17.360 -47.949 1.00 51.75 159 MET A N 1
ATOM 1192 C CA . MET A 1 159 ? 42.577 16.419 -48.489 1.00 51.75 159 MET A CA 1
ATOM 1193 C C . MET A 1 159 ? 43.743 17.269 -48.992 1.00 51.75 159 MET A C 1
ATOM 1195 O O . MET A 1 159 ? 43.490 18.234 -49.728 1.00 51.75 159 MET A O 1
ATOM 1199 N N . PRO A 1 160 ? 44.993 16.990 -48.574 1.00 47.00 160 PRO A N 1
ATOM 1200 C CA . PRO A 1 160 ? 46.126 17.673 -49.161 1.00 47.00 160 PRO A CA 1
ATOM 1201 C C . PRO A 1 160 ? 45.965 17.498 -50.663 1.00 47.00 160 PRO A C 1
ATOM 1203 O O . PRO A 1 160 ? 45.848 16.371 -51.149 1.00 47.00 160 PRO A O 1
ATOM 1206 N N . LYS A 1 161 ? 45.848 18.616 -51.387 1.00 46.16 161 LYS A N 1
ATOM 1207 C CA . LYS A 1 161 ? 45.933 18.579 -52.838 1.00 46.16 161 LYS A CA 1
ATOM 1208 C C . LYS A 1 161 ? 47.300 17.984 -53.112 1.00 46.16 161 LYS A C 1
ATOM 1210 O O . LYS A 1 161 ? 48.311 18.669 -52.986 1.00 46.16 161 LYS A O 1
ATOM 1215 N N . VAL A 1 162 ? 47.333 16.694 -53.418 1.00 45.41 162 VAL A N 1
ATOM 1216 C CA . VAL A 1 162 ? 48.455 16.113 -54.126 1.00 45.41 162 VAL A CA 1
ATOM 1217 C C . VAL A 1 162 ? 48.421 16.850 -55.452 1.00 45.41 162 VAL A C 1
ATOM 1219 O O . VAL A 1 162 ? 47.580 16.573 -56.306 1.00 45.41 162 VAL A O 1
ATOM 1222 N N . SER A 1 163 ? 49.222 17.908 -55.550 1.00 44.97 163 SER A N 1
ATOM 1223 C CA . SER A 1 163 ? 49.437 18.619 -56.794 1.00 44.97 163 SER A CA 1
ATOM 1224 C C . SER A 1 163 ? 50.000 17.596 -57.765 1.00 44.97 163 SER A C 1
ATOM 1226 O O . SER A 1 163 ? 51.187 17.285 -57.731 1.00 44.97 163 SER A O 1
ATOM 1228 N N . ALA A 1 164 ? 49.138 17.054 -58.621 1.00 48.94 164 ALA A N 1
ATOM 1229 C CA . ALA A 1 164 ? 49.497 16.182 -59.732 1.00 48.94 164 ALA A CA 1
ATOM 1230 C C . ALA A 1 164 ? 50.209 16.966 -60.856 1.00 48.94 164 ALA A C 1
ATOM 1232 O O . ALA A 1 164 ? 50.019 16.674 -62.028 1.00 48.94 164 ALA A O 1
ATOM 1233 N N . ASP A 1 165 ? 50.993 17.984 -60.488 1.00 46.06 165 ASP A N 1
ATOM 1234 C CA . ASP A 1 165 ? 51.687 18.907 -61.393 1.00 46.06 165 ASP A CA 1
ATOM 1235 C C . ASP A 1 165 ? 53.216 18.806 -61.259 1.00 46.06 165 ASP A C 1
ATOM 1237 O O . ASP A 1 165 ? 53.977 19.560 -61.854 1.00 46.06 165 ASP A O 1
ATOM 1241 N N . GLN A 1 166 ? 53.686 17.819 -60.497 1.00 48.19 166 GLN A N 1
ATOM 1242 C CA . GLN A 1 166 ? 55.016 17.255 -60.673 1.00 48.19 166 GLN A CA 1
ATOM 1243 C C . GLN A 1 166 ? 54.851 15.793 -61.066 1.00 48.19 166 GLN A C 1
ATOM 1245 O O . GLN A 1 166 ? 55.112 14.881 -60.283 1.00 48.19 166 GLN A O 1
ATOM 1250 N N . SER A 1 167 ? 54.420 15.551 -62.305 1.00 46.28 167 SER A N 1
ATOM 1251 C CA . SER A 1 167 ? 54.819 14.318 -62.974 1.00 46.28 167 SER A CA 1
ATOM 1252 C C . SER A 1 167 ? 56.330 14.410 -63.179 1.00 46.28 167 SER A C 1
ATOM 1254 O O . SER A 1 167 ? 56.797 14.849 -64.228 1.00 46.28 167 SER A O 1
ATOM 1256 N N . VAL A 1 168 ? 57.104 14.073 -62.146 1.00 53.16 168 VAL A N 1
ATOM 1257 C CA . VAL A 1 168 ? 58.503 13.708 -62.341 1.00 53.16 168 VAL A CA 1
ATOM 1258 C C . VAL A 1 168 ? 58.431 12.490 -63.259 1.00 53.16 168 VAL A C 1
ATOM 1260 O O . VAL A 1 168 ? 57.863 11.477 -62.835 1.00 53.16 168 VAL A O 1
ATOM 1263 N N . PRO A 1 169 ? 58.855 12.586 -64.533 1.00 55.09 169 PRO A N 1
ATOM 1264 C CA . PRO A 1 169 ? 58.860 11.422 -65.400 1.00 55.09 169 PRO A CA 1
ATOM 1265 C C . PRO A 1 169 ? 59.643 10.337 -64.671 1.00 55.09 169 PRO A C 1
ATOM 1267 O O . PRO A 1 169 ? 60.735 10.598 -64.162 1.00 55.09 169 PRO A O 1
ATOM 1270 N N . LEU A 1 170 ? 59.044 9.150 -64.544 1.00 58.69 170 LEU A N 1
ATOM 1271 C CA . LEU A 1 170 ? 59.731 8.023 -63.930 1.00 58.69 170 LEU A CA 1
ATOM 1272 C C . LEU A 1 170 ? 61.063 7.864 -64.679 1.00 58.69 170 LEU A C 1
ATOM 1274 O O . LEU A 1 170 ? 61.043 7.769 -65.910 1.00 58.69 170 LEU A O 1
ATOM 1278 N N . PRO A 1 171 ? 62.210 7.884 -63.985 1.00 66.44 171 PRO A N 1
ATOM 1279 C CA . PRO A 1 171 ? 63.534 7.847 -64.598 1.00 66.44 171 PRO A CA 1
ATOM 1280 C C . PRO A 1 171 ? 63.851 6.408 -65.018 1.00 66.44 171 PRO A C 1
ATOM 1282 O O . PRO A 1 171 ? 64.780 5.780 -64.515 1.00 66.44 171 PRO A O 1
ATOM 1285 N N . ILE A 1 172 ? 63.019 5.861 -65.905 1.00 68.19 172 ILE A N 1
ATOM 1286 C CA . ILE A 1 172 ? 63.073 4.471 -66.357 1.00 68.19 172 ILE A CA 1
ATOM 1287 C C . ILE A 1 172 ? 64.447 4.188 -66.967 1.00 68.19 172 ILE A C 1
ATOM 1289 O O . ILE A 1 172 ? 65.013 3.134 -66.707 1.00 68.19 172 ILE A O 1
ATOM 1293 N N . GLU A 1 173 ? 65.026 5.148 -67.692 1.00 74.44 173 GLU A N 1
ATOM 1294 C CA . GLU A 1 173 ? 66.371 5.025 -68.264 1.00 74.44 173 GLU A CA 1
ATOM 1295 C C . GLU A 1 173 ? 67.458 4.907 -67.186 1.00 74.44 173 GLU A C 1
ATOM 1297 O O . GLU A 1 173 ? 68.289 4.007 -67.266 1.00 74.44 173 GLU A O 1
ATOM 1302 N N . ALA A 1 174 ? 67.413 5.736 -66.135 1.00 73.00 174 ALA A N 1
ATOM 1303 C CA . ALA A 1 174 ? 68.393 5.673 -65.047 1.00 73.00 174 ALA A CA 1
ATOM 1304 C C . ALA A 1 174 ? 68.260 4.376 -64.234 1.00 73.00 174 ALA A C 1
ATOM 1306 O O . ALA A 1 174 ? 69.259 3.763 -63.873 1.00 73.00 174 ALA A O 1
ATOM 1307 N N . LEU A 1 175 ? 67.027 3.916 -63.995 1.00 74.31 175 LEU A N 1
ATOM 1308 C CA . LEU A 1 175 ? 66.779 2.638 -63.326 1.00 74.31 175 LEU A CA 1
ATOM 1309 C C . LEU A 1 175 ? 67.275 1.451 -64.171 1.00 74.31 175 LEU A C 1
ATOM 1311 O O . LEU A 1 175 ? 67.841 0.508 -63.627 1.00 74.31 175 LEU A O 1
ATOM 1315 N N . THR A 1 176 ? 67.081 1.503 -65.492 1.00 77.31 176 THR A N 1
ATOM 1316 C CA . THR A 1 176 ? 67.528 0.449 -66.419 1.00 77.31 176 THR A CA 1
ATOM 1317 C C . THR A 1 176 ? 69.055 0.391 -66.478 1.00 77.31 176 THR A C 1
ATOM 1319 O O . THR A 1 176 ? 69.628 -0.691 -66.409 1.00 77.31 176 THR A O 1
ATOM 1322 N N . GLN A 1 177 ? 69.722 1.548 -66.517 1.00 80.00 177 GLN A N 1
ATOM 1323 C CA . GLN A 1 177 ? 71.182 1.631 -66.529 1.00 80.00 177 GLN A CA 1
ATOM 1324 C C . GLN A 1 177 ? 71.821 1.088 -65.241 1.00 80.00 177 GLN A C 1
ATOM 1326 O O . GLN A 1 177 ? 72.878 0.461 -65.301 1.00 80.00 177 GLN A O 1
ATOM 1331 N N . GLU A 1 178 ? 71.192 1.313 -64.085 1.00 78.56 178 GLU A N 1
ATOM 1332 C CA . GLU A 1 178 ? 71.631 0.718 -62.818 1.00 78.56 178 GLU A CA 1
ATOM 1333 C C . GLU A 1 178 ? 71.356 -0.790 -62.787 1.00 78.56 178 GLU A C 1
ATOM 1335 O O . GLU A 1 178 ? 72.208 -1.547 -62.340 1.00 78.56 178 GLU A O 1
ATOM 1340 N N . GLN A 1 179 ? 70.222 -1.258 -63.327 1.00 78.06 179 GLN A N 1
ATOM 1341 C CA . GLN A 1 179 ? 69.922 -2.692 -63.430 1.00 78.06 179 GLN A CA 1
ATOM 1342 C C . GLN A 1 179 ? 70.908 -3.460 -64.318 1.00 78.06 179 GLN A C 1
ATOM 1344 O O . GLN A 1 179 ? 71.267 -4.585 -63.978 1.00 78.06 179 GLN A O 1
ATOM 1349 N N . GLU A 1 180 ? 71.369 -2.872 -65.424 1.00 81.31 180 GLU A N 1
ATOM 1350 C CA . GLU A 1 180 ? 72.376 -3.484 -66.304 1.00 81.31 180 GLU A CA 1
ATOM 1351 C C . GLU A 1 180 ? 73.754 -3.631 -65.637 1.00 81.31 180 GLU A C 1
ATOM 1353 O O . GLU A 1 180 ? 74.554 -4.465 -66.061 1.00 81.31 180 GLU A O 1
ATOM 1358 N N . GLN A 1 181 ? 74.034 -2.846 -64.592 1.00 80.19 181 GLN A N 1
ATOM 1359 C CA . GLN A 1 181 ? 75.302 -2.877 -63.857 1.00 80.19 181 GLN A CA 1
ATOM 1360 C C . GLN A 1 181 ? 75.305 -3.857 -62.674 1.00 80.19 181 GLN A C 1
ATOM 1362 O O . GLN A 1 181 ? 76.360 -4.070 -62.078 1.00 80.19 181 GLN A O 1
ATOM 1367 N N . LEU A 1 182 ? 74.165 -4.474 -62.342 1.00 82.38 182 LEU A N 1
ATOM 1368 C CA . LEU A 1 182 ? 74.059 -5.413 -61.222 1.00 82.38 182 LEU A CA 1
ATOM 1369 C C . LEU A 1 182 ? 74.640 -6.787 -61.569 1.00 82.38 182 LEU A C 1
ATOM 1371 O O . LEU A 1 182 ? 74.377 -7.355 -62.633 1.00 82.38 182 LEU A O 1
ATOM 1375 N N . GLY A 1 183 ? 75.378 -7.372 -60.625 1.00 79.62 183 GLY A N 1
ATOM 1376 C CA . GLY A 1 183 ? 75.780 -8.775 -60.681 1.00 79.62 183 GLY A CA 1
ATOM 1377 C C . GLY A 1 183 ? 74.597 -9.744 -60.525 1.00 79.62 183 GLY A C 1
ATOM 1378 O O . GLY A 1 183 ? 73.526 -9.389 -60.043 1.00 79.62 183 GLY A O 1
ATOM 1379 N N . HIS A 1 184 ? 74.789 -11.019 -60.889 1.00 75.69 184 HIS A N 1
ATOM 1380 C CA . HIS A 1 184 ? 73.736 -12.054 -60.843 1.00 75.69 184 HIS A CA 1
ATOM 1381 C C . HIS A 1 184 ? 73.116 -12.317 -59.456 1.00 75.69 184 HIS A C 1
ATOM 1383 O O . HIS A 1 184 ? 72.064 -12.947 -59.379 1.00 75.69 184 HIS A O 1
ATOM 1389 N N . SER A 1 185 ? 73.739 -11.846 -58.376 1.00 78.69 185 SER A N 1
ATOM 1390 C CA . SER A 1 185 ? 73.248 -11.968 -56.999 1.00 78.69 185 SER A CA 1
ATOM 1391 C C . SER A 1 185 ? 72.916 -10.616 -56.358 1.00 78.69 185 SER A C 1
ATOM 1393 O O . SER A 1 185 ? 72.758 -10.535 -55.141 1.00 78.69 185 SER A O 1
ATOM 1395 N N . GLU A 1 186 ? 72.801 -9.548 -57.146 1.00 81.56 186 GLU A N 1
ATOM 1396 C CA . GLU A 1 186 ? 72.565 -8.188 -56.662 1.00 81.56 186 GLU A CA 1
ATOM 1397 C C . GLU A 1 186 ? 71.180 -7.672 -57.067 1.00 81.56 186 GLU A C 1
ATOM 1399 O O . GLU A 1 186 ? 70.664 -7.974 -58.142 1.00 81.56 186 GLU A O 1
ATOM 1404 N N . TYR A 1 187 ? 70.555 -6.881 -56.195 1.00 81.94 187 TYR A N 1
ATOM 1405 C CA . TYR A 1 187 ? 69.274 -6.233 -56.466 1.00 81.94 187 TYR A CA 1
ATOM 1406 C C . TYR A 1 187 ? 69.230 -4.814 -55.893 1.00 81.94 187 TYR A C 1
ATOM 1408 O O . TYR A 1 187 ? 69.859 -4.502 -54.882 1.00 81.94 187 TYR A O 1
ATOM 1416 N N . ILE A 1 188 ? 68.441 -3.938 -56.517 1.00 81.00 188 ILE A N 1
ATOM 1417 C CA . ILE A 1 188 ? 68.246 -2.565 -56.034 1.00 81.00 188 ILE A CA 1
ATOM 1418 C C . ILE A 1 188 ? 67.278 -2.599 -54.851 1.00 81.00 188 ILE A C 1
ATOM 1420 O O . ILE A 1 188 ? 66.090 -2.878 -55.009 1.00 81.00 188 ILE A O 1
ATOM 1424 N N . LYS A 1 189 ? 67.776 -2.297 -53.651 1.00 83.25 189 LYS A N 1
ATOM 1425 C CA . LYS A 1 189 ? 66.964 -2.208 -52.429 1.00 83.25 189 LYS A CA 1
ATOM 1426 C C . LYS A 1 189 ? 66.244 -0.866 -52.320 1.00 83.25 189 LYS A C 1
ATOM 1428 O O . LYS A 1 189 ? 65.152 -0.793 -51.760 1.00 83.25 189 LYS A O 1
ATOM 1433 N N . LYS A 1 190 ? 66.879 0.200 -52.806 1.00 80.81 190 LYS A N 1
ATOM 1434 C CA . LYS A 1 190 ? 66.380 1.575 -52.724 1.00 80.81 190 LYS A CA 1
ATOM 1435 C C . LYS A 1 190 ? 66.900 2.375 -53.912 1.00 80.81 190 LYS A C 1
ATOM 1437 O O . LYS A 1 190 ? 68.069 2.232 -54.254 1.00 80.81 190 LYS A O 1
ATOM 1442 N N . PHE A 1 191 ? 66.050 3.198 -54.515 1.00 80.00 191 PHE A N 1
ATOM 1443 C CA . PHE A 1 191 ? 66.408 4.066 -55.635 1.00 80.00 191 PHE A CA 1
ATOM 1444 C C . PHE A 1 191 ? 65.829 5.454 -55.385 1.00 80.00 191 PHE A C 1
ATOM 1446 O O . PHE A 1 191 ? 64.608 5.607 -55.320 1.00 80.00 191 PHE A O 1
ATOM 1453 N N . GLU A 1 192 ? 66.689 6.446 -55.177 1.00 80.25 192 GLU A N 1
ATOM 1454 C CA . GLU A 1 192 ? 66.279 7.797 -54.784 1.00 80.25 192 GLU A CA 1
ATOM 1455 C C . GLU A 1 192 ? 67.060 8.865 -55.553 1.00 80.25 192 GLU A C 1
ATOM 1457 O O . GLU A 1 192 ? 68.165 8.629 -56.035 1.00 80.25 192 GLU A O 1
ATOM 1462 N N . PHE A 1 193 ? 66.459 10.047 -55.689 1.00 76.31 193 PHE A N 1
ATOM 1463 C CA . PHE A 1 193 ? 67.095 11.219 -56.283 1.00 76.31 193 PHE A CA 1
ATOM 1464 C C . PHE A 1 193 ? 67.622 12.118 -55.163 1.00 76.31 193 PHE A C 1
ATOM 1466 O O . PHE A 1 193 ? 66.831 12.629 -54.369 1.00 76.31 193 PHE A O 1
ATOM 1473 N N . ASP A 1 194 ? 68.937 12.320 -55.097 1.00 75.12 194 ASP A N 1
ATOM 1474 C CA . ASP A 1 194 ? 69.587 13.112 -54.038 1.00 75.12 194 ASP A CA 1
ATOM 1475 C C . ASP A 1 194 ? 69.540 14.634 -54.289 1.00 75.12 194 ASP A C 1
ATOM 1477 O O . ASP A 1 194 ? 69.985 15.427 -53.458 1.00 75.12 194 ASP A O 1
ATOM 1481 N N . GLY A 1 195 ? 68.979 15.048 -55.430 1.00 68.44 195 GLY A N 1
ATOM 1482 C CA . GLY A 1 195 ? 68.918 16.437 -55.885 1.00 68.44 195 GLY A CA 1
ATOM 1483 C C . GLY A 1 195 ? 69.870 16.764 -57.040 1.00 68.44 195 GLY A C 1
ATOM 1484 O O . GLY A 1 195 ? 69.663 17.778 -57.705 1.00 68.44 195 GLY A O 1
ATOM 1485 N N . ALA A 1 196 ? 70.866 15.917 -57.322 1.00 71.25 196 ALA A N 1
ATOM 1486 C CA . ALA A 1 196 ? 71.802 16.072 -58.439 1.00 71.25 196 ALA A CA 1
ATOM 1487 C C . ALA A 1 196 ? 71.867 14.832 -59.346 1.00 71.25 196 ALA A C 1
ATOM 1489 O O . ALA A 1 196 ? 72.064 14.970 -60.555 1.00 71.25 196 ALA A O 1
ATOM 1490 N N . ARG A 1 197 ? 71.690 13.629 -58.792 1.00 74.31 197 ARG A N 1
ATOM 1491 C CA . ARG A 1 197 ? 71.703 12.359 -59.527 1.00 74.31 197 ARG A CA 1
ATOM 1492 C C . ARG A 1 197 ? 70.793 11.324 -58.869 1.00 74.31 197 ARG A C 1
ATOM 1494 O O . ARG A 1 197 ? 70.355 11.481 -57.732 1.00 74.31 197 ARG A O 1
ATOM 1501 N N . TYR A 1 198 ? 70.500 10.265 -59.613 1.00 76.12 198 TYR A N 1
ATOM 1502 C CA . TYR A 1 198 ? 69.874 9.079 -59.046 1.00 76.12 198 TYR A CA 1
ATOM 1503 C C . TYR A 1 198 ? 70.943 8.196 -58.410 1.00 76.12 198 TYR A C 1
ATOM 1505 O O . TYR A 1 198 ? 71.999 7.988 -59.005 1.00 76.12 198 TYR A O 1
ATOM 1513 N N . GLU A 1 199 ? 70.669 7.699 -57.209 1.00 78.69 199 GLU A N 1
ATOM 1514 C CA . GLU A 1 199 ? 71.552 6.789 -56.487 1.00 78.69 199 GLU A CA 1
ATOM 1515 C C . GLU A 1 199 ? 70.794 5.506 -56.126 1.00 78.69 199 GLU A C 1
ATOM 1517 O O . GLU A 1 199 ? 69.678 5.537 -55.591 1.00 78.69 199 GLU A O 1
ATOM 1522 N N . ALA A 1 200 ? 71.407 4.365 -56.445 1.00 81.88 200 ALA A N 1
ATOM 1523 C CA . ALA A 1 200 ? 70.895 3.044 -56.123 1.00 81.88 200 ALA A CA 1
ATOM 1524 C C . ALA A 1 200 ? 71.622 2.479 -54.897 1.00 81.88 200 ALA A C 1
ATOM 1526 O O . ALA A 1 200 ? 72.847 2.405 -54.845 1.00 81.88 200 ALA A O 1
ATOM 1527 N N . THR A 1 201 ? 70.864 2.027 -53.902 1.00 84.19 201 THR A N 1
ATOM 1528 C CA . THR A 1 201 ? 71.399 1.187 -52.826 1.00 84.19 201 THR A CA 1
ATOM 1529 C C . THR A 1 201 ? 71.269 -0.274 -53.235 1.00 84.19 201 THR A C 1
ATOM 1531 O O . THR A 1 201 ? 70.150 -0.790 -53.329 1.00 84.19 201 THR A O 1
ATOM 1534 N N . ILE A 1 202 ? 72.402 -0.940 -53.449 1.00 84.94 202 ILE A N 1
ATOM 1535 C CA . ILE A 1 202 ? 72.463 -2.343 -53.871 1.00 84.94 202 ILE A CA 1
ATOM 1536 C C . ILE A 1 202 ? 72.451 -3.258 -52.641 1.00 84.94 202 ILE A C 1
ATOM 1538 O O . ILE A 1 202 ? 73.180 -3.041 -51.673 1.00 84.94 202 ILE A O 1
ATOM 1542 N N . GLY A 1 203 ? 71.589 -4.271 -52.665 1.00 82.06 203 GLY A N 1
ATOM 1543 C CA . GLY A 1 203 ? 71.629 -5.411 -51.757 1.00 82.06 203 GLY A CA 1
ATOM 1544 C C . GLY A 1 203 ? 72.157 -6.644 -52.482 1.00 82.06 203 GLY A C 1
ATOM 1545 O O . GLY A 1 203 ? 71.910 -6.815 -53.672 1.00 82.06 203 GLY A O 1
ATOM 1546 N N . THR A 1 204 ? 72.857 -7.514 -51.763 1.00 81.88 204 THR A N 1
ATOM 1547 C CA . THR A 1 204 ? 73.267 -8.831 -52.256 1.00 81.88 204 THR A CA 1
ATOM 1548 C C . THR A 1 204 ? 72.369 -9.907 -51.662 1.00 81.88 204 THR A C 1
ATOM 1550 O O . THR A 1 204 ? 72.011 -9.868 -50.483 1.00 81.88 204 THR A O 1
ATOM 1553 N N . VAL A 1 205 ? 71.993 -10.881 -52.483 1.00 77.25 205 VAL A N 1
ATOM 1554 C CA . VAL A 1 205 ? 71.394 -12.130 -52.022 1.00 77.25 205 VAL A CA 1
ATOM 1555 C C . VAL A 1 205 ? 72.536 -12.969 -51.456 1.00 77.25 205 VAL A C 1
ATOM 1557 O O . VAL A 1 205 ? 73.375 -13.473 -52.199 1.00 77.25 205 VAL A O 1
ATOM 1560 N N . SER A 1 206 ? 72.629 -13.051 -50.132 1.00 70.88 206 SER A N 1
ATOM 1561 C CA . SER A 1 206 ? 73.531 -13.988 -49.470 1.00 70.88 206 SER A CA 1
ATOM 1562 C C . SER A 1 206 ? 72.940 -15.391 -49.578 1.00 70.88 206 SER A C 1
ATOM 1564 O O . SER A 1 206 ? 71.892 -15.654 -48.986 1.00 70.88 206 SER A O 1
ATOM 1566 N N . ASP A 1 207 ? 73.610 -16.280 -50.313 1.00 60.62 207 ASP A N 1
ATOM 1567 C CA . ASP A 1 207 ? 73.351 -17.720 -50.253 1.00 60.62 207 ASP A CA 1
ATOM 1568 C C . ASP A 1 207 ? 73.797 -18.235 -48.874 1.00 60.62 207 ASP A C 1
ATOM 1570 O O . ASP A 1 207 ? 74.909 -18.727 -48.694 1.00 60.62 207 ASP A O 1
ATOM 1574 N N . GLU A 1 208 ? 72.943 -18.070 -47.864 1.00 51.53 208 GLU A N 1
ATOM 1575 C CA . GLU A 1 208 ? 73.024 -18.868 -46.642 1.00 51.53 208 GLU A CA 1
ATOM 1576 C C . GLU A 1 208 ? 72.336 -20.211 -46.911 1.00 51.53 208 GLU A C 1
ATOM 1578 O O . GLU A 1 208 ? 71.139 -20.391 -46.672 1.00 51.53 208 GLU A O 1
ATOM 1583 N N . SER A 1 209 ? 73.120 -21.139 -47.459 1.00 47.91 209 SER A N 1
ATOM 1584 C CA . SER A 1 209 ? 72.894 -22.586 -47.383 1.00 47.91 209 SER A CA 1
ATOM 1585 C C . SER A 1 209 ? 73.844 -23.207 -46.370 1.00 47.91 209 SER A C 1
ATOM 1587 O O . SER A 1 209 ? 75.060 -22.935 -46.511 1.00 47.91 209 SER A O 1
#

pLDDT: mean 79.16, std 14.82, range [44.97, 95.62]